Protein AF-A0A956KSM6-F1 (afdb_monomer_lite)

Foldseek 3Di:
DAEDEDQPCPVCVVPDDPPYHYDHQLCPPPQLQVLAAFAFDLPDDPSRRGWDDFPQNRVCVVPPVVPGPGPPVLSSQLSVLSCLQPPDPPPPPCNVVSVVCSVVSVSNPPPDNLCIRLVQEAEDEPVRLQPDPDWDKGHQSFYKYFYDAQDQAWFKKFKFAPFKKWKFFDQPNDTPDIDIDHHHDDGPDGTDIDTGGDDRRTRMIGIGTSDNPPPRIMIMHGHD

pLDDT: mean 93.83, std 5.2, range [66.12, 98.69]

Secondary structure (DSSP, 8-state):
--EEEES-HHHHHHTSPTTPEEEETT-SS-TTGGGSPPPP-TT--TT----PPPTTHHHHHHS-TTS---SSHHHHHHHHHHHHHHTS-TT-TTHHHHHHHHHTSGGGTTS-HHHHHTTT-EEEEHHHHHH-SSPEEE-TT-EEEEPPTT--SPEEEEE-SSEEEEEEEEETTEEEEEEEEEE-S-TTSPPEEEEEPPPTT--EEEEEES--TT-S-EEEEE--

Radius of gyration: 21.34 Å; chains: 1; bounding box: 56×33×59 Å

Sequence (224 aa):
TGVTLFSTLGIHGYYAPPGLHLVDGYALADPLLARLPPIRRVEWKPGHLSRKIPEGYIETLAGDPWQVQIEDPAVAELYRTVALVHLAPIFAPGRAKAILALMSGRAAAAIDPRRYALAELVEIDERRLARRRSSLRFRDAGFELRLTPDSSEPLALALSPGQRYSLRFYVDQDLRERRVLDVPGEVGGPPATVTIPRPADADRLHVMPLTMHGQRSLELARGG

Structure (mmCIF, N/CA/C/O backbone):
data_AF-A0A956KSM6-F1
#
_entry.id   AF-A0A956KSM6-F1
#
loop_
_atom_site.group_PDB
_atom_site.id
_atom_site.type_symbol
_atom_site.label_atom_id
_atom_site.label_alt_id
_atom_site.label_comp_id
_atom_site.label_asym_id
_atom_site.label_entity_id
_atom_site.label_seq_id
_atom_site.pdbx_PDB_ins_code
_atom_site.Cartn_x
_atom_site.Cartn_y
_atom_site.Cartn_z
_atom_site.occupancy
_atom_site.B_iso_or_equiv
_atom_site.auth_seq_id
_atom_site.auth_comp_id
_atom_site.auth_asym_id
_atom_site.auth_atom_id
_atom_site.pdbx_PDB_model_num
ATOM 1 N N . THR A 1 1 ? -13.753 -15.653 19.281 1.00 69.81 1 THR A N 1
ATOM 2 C CA . THR A 1 1 ? -14.916 -15.366 18.406 1.00 69.81 1 THR A CA 1
ATOM 3 C C . THR A 1 1 ? -14.587 -15.778 16.985 1.00 69.81 1 THR A C 1
ATOM 5 O O . THR A 1 1 ? -13.416 -15.748 16.635 1.00 69.81 1 THR A O 1
ATOM 8 N N . GLY A 1 2 ? -15.558 -16.207 16.170 1.00 88.25 2 GLY A N 1
ATOM 9 C CA . GLY A 1 2 ? -15.296 -16.456 14.746 1.00 88.25 2 GLY A CA 1
ATOM 10 C C . GLY A 1 2 ? -15.014 -15.140 14.011 1.00 88.25 2 GLY A C 1
ATOM 11 O O . GLY A 1 2 ? -15.735 -14.166 14.225 1.00 88.25 2 GLY A O 1
ATOM 12 N N . VAL A 1 3 ? -13.982 -15.108 13.166 1.00 92.00 3 VAL A N 1
ATOM 13 C CA . VAL A 1 3 ? -13.637 -13.953 12.320 1.00 92.00 3 VAL A CA 1
ATOM 14 C C . VAL A 1 3 ? -13.536 -14.423 10.878 1.00 92.00 3 VAL A C 1
ATOM 16 O O . VAL A 1 3 ? -12.969 -15.482 10.608 1.00 92.00 3 VAL A O 1
ATOM 19 N N . THR A 1 4 ? -14.085 -13.665 9.932 1.00 90.81 4 THR A N 1
ATOM 20 C CA . THR A 1 4 ? -13.933 -13.982 8.506 1.00 90.81 4 THR A CA 1
ATOM 21 C C . THR A 1 4 ? -13.746 -12.729 7.666 1.00 90.81 4 THR A C 1
ATOM 23 O O . THR A 1 4 ? -14.425 -11.725 7.865 1.00 90.81 4 THR A O 1
ATOM 26 N N . LEU A 1 5 ? -12.820 -12.809 6.709 1.00 90.00 5 LEU A N 1
ATOM 27 C CA . LEU A 1 5 ? -12.558 -11.775 5.715 1.00 90.00 5 LEU A CA 1
ATOM 28 C C . LEU A 1 5 ? -13.529 -11.908 4.537 1.00 90.00 5 LEU A C 1
ATOM 30 O O . LEU A 1 5 ? -13.586 -12.954 3.894 1.00 90.00 5 LEU A O 1
ATOM 34 N N . PHE A 1 6 ? -14.227 -10.823 4.214 1.00 87.94 6 PHE A N 1
ATOM 35 C CA . PHE A 1 6 ? -15.089 -10.714 3.040 1.00 87.94 6 PHE A CA 1
ATOM 36 C C . PHE A 1 6 ? -14.976 -9.320 2.426 1.00 87.94 6 PHE A C 1
ATOM 38 O O . PHE A 1 6 ? -14.794 -8.337 3.132 1.00 87.94 6 PHE A O 1
ATOM 45 N N . SER A 1 7 ? -15.126 -9.211 1.107 1.00 80.06 7 SER A N 1
ATOM 46 C CA . SER A 1 7 ? -15.069 -7.915 0.408 1.00 80.06 7 SER A CA 1
ATOM 47 C C . SER A 1 7 ? -16.436 -7.456 -0.122 1.00 80.06 7 SER A C 1
ATOM 49 O O . SER A 1 7 ? -16.553 -6.387 -0.695 1.00 80.06 7 SER A O 1
ATOM 51 N N . THR A 1 8 ? -17.506 -8.230 0.056 1.00 78.00 8 THR A N 1
ATOM 52 C CA . THR A 1 8 ? -18.863 -7.897 -0.425 1.00 78.00 8 THR A CA 1
ATOM 53 C C . THR A 1 8 ? -19.871 -7.975 0.719 1.00 78.00 8 THR A C 1
ATOM 55 O O . THR A 1 8 ? -20.797 -8.786 0.717 1.00 78.00 8 THR A O 1
ATOM 58 N N . LEU A 1 9 ? -19.687 -7.120 1.729 1.00 83.31 9 LEU A N 1
ATOM 59 C CA . LEU A 1 9 ? -20.412 -7.215 3.000 1.00 83.31 9 LEU A CA 1
ATOM 60 C C . LEU A 1 9 ? -21.939 -7.094 2.915 1.00 83.31 9 LEU A C 1
ATOM 62 O O . LEU A 1 9 ? -22.598 -7.532 3.847 1.00 83.31 9 LEU A O 1
ATOM 66 N N . GLY A 1 10 ? -22.518 -6.548 1.840 1.00 83.75 10 GLY A N 1
ATOM 67 C CA . GLY A 1 10 ? -23.966 -6.320 1.740 1.00 83.75 10 GLY A CA 1
ATOM 68 C C . GLY A 1 10 ? -24.808 -7.569 2.032 1.00 83.75 10 GLY A C 1
ATOM 69 O O . GLY A 1 10 ? -25.442 -7.668 3.079 1.00 83.75 10 GLY A O 1
ATOM 70 N N . ILE A 1 11 ? -24.803 -8.544 1.117 1.00 84.69 11 ILE A N 1
ATOM 71 C CA . ILE A 1 11 ? -25.601 -9.769 1.289 1.00 84.69 11 ILE A CA 1
ATOM 72 C C . ILE A 1 11 ? -24.971 -10.733 2.302 1.00 84.69 11 ILE A C 1
ATOM 74 O O . ILE A 1 11 ? -25.683 -11.385 3.059 1.00 84.69 11 ILE A O 1
ATOM 78 N N . HIS A 1 12 ? -23.638 -10.792 2.364 1.00 84.38 12 HIS A N 1
ATOM 79 C CA . HIS A 1 12 ? -22.938 -11.689 3.284 1.00 84.38 12 HIS A CA 1
ATOM 80 C C . HIS A 1 12 ? -23.130 -11.285 4.746 1.00 84.38 12 HIS A C 1
ATOM 82 O O . HIS A 1 12 ? -23.344 -12.153 5.583 1.00 84.38 12 HIS A O 1
ATOM 88 N N . GLY A 1 13 ? -23.107 -9.986 5.047 1.00 87.31 13 GLY A N 1
ATOM 89 C CA . GLY A 1 13 ? -23.391 -9.464 6.379 1.00 87.31 13 GLY A CA 1
ATOM 90 C C . GLY A 1 13 ? -24.838 -9.683 6.797 1.00 87.31 13 GLY A C 1
ATOM 91 O O . GLY A 1 13 ? -25.084 -10.022 7.948 1.00 87.31 13 GLY A O 1
ATOM 92 N N . TYR A 1 14 ? -25.786 -9.572 5.861 1.00 89.38 14 TYR A N 1
ATOM 93 C CA . TYR A 1 14 ? -27.201 -9.833 6.135 1.00 89.38 14 TYR A CA 1
ATOM 94 C C . TYR A 1 14 ? -27.473 -11.288 6.550 1.00 89.38 14 TYR A C 1
ATOM 96 O O . TYR A 1 14 ? -28.251 -11.527 7.468 1.00 89.38 14 TYR A O 1
ATOM 104 N N . TYR A 1 15 ? -26.820 -12.257 5.899 1.00 91.50 15 TYR A N 1
ATOM 105 C CA . TYR A 1 15 ? -26.976 -13.685 6.208 1.00 91.50 15 TYR A CA 1
ATOM 106 C C . TYR A 1 15 ? -25.960 -14.222 7.227 1.00 91.50 15 TYR A C 1
ATOM 108 O O . TYR A 1 15 ? -25.966 -15.418 7.524 1.00 91.50 15 TYR A O 1
ATOM 116 N N . ALA A 1 16 ? -25.070 -13.379 7.752 1.00 90.62 16 ALA A N 1
ATOM 117 C CA . ALA A 1 16 ? -24.082 -13.814 8.726 1.00 90.62 16 ALA A CA 1
ATOM 118 C C . ALA A 1 16 ? -24.758 -14.199 10.054 1.00 90.62 16 ALA A C 1
ATOM 120 O O . ALA A 1 16 ? -25.671 -13.505 10.511 1.00 90.62 16 ALA A O 1
ATOM 121 N N . PRO A 1 17 ? -24.314 -15.286 10.708 1.00 91.38 17 PRO A N 1
ATOM 122 C CA . PRO A 1 17 ? -24.848 -15.654 12.008 1.00 91.38 17 PRO A CA 1
ATOM 123 C C . PRO A 1 17 ? -24.518 -14.576 13.055 1.00 91.38 17 PRO A C 1
ATOM 125 O O . PRO A 1 17 ? -23.445 -13.961 12.995 1.00 91.38 17 PRO A O 1
ATOM 128 N N . PRO A 1 18 ? -25.395 -14.366 14.055 1.00 90.62 18 PRO A N 1
ATOM 129 C CA . PRO A 1 18 ? -25.121 -13.447 15.151 1.00 90.62 18 PRO A CA 1
ATOM 130 C C . PRO A 1 18 ? -23.780 -13.747 15.832 1.00 90.62 18 PRO A C 1
ATOM 132 O O . PRO A 1 18 ? -23.455 -14.899 16.117 1.00 90.62 18 PRO A O 1
ATOM 135 N N . GLY A 1 19 ? -23.004 -12.699 16.109 1.00 88.25 19 GLY A N 1
ATOM 136 C CA . GLY A 1 19 ? -21.707 -12.808 16.782 1.00 88.25 19 GLY A CA 1
ATOM 137 C C . GLY A 1 19 ? -20.516 -13.145 15.877 1.00 88.25 19 GLY A C 1
ATOM 138 O O . GLY A 1 19 ? -19.389 -13.144 16.372 1.00 88.25 19 GLY A O 1
ATOM 139 N N . LEU A 1 20 ? -20.713 -13.390 14.574 1.00 91.56 20 LEU A N 1
ATOM 140 C CA . LEU A 1 20 ? -19.603 -13.470 13.619 1.00 91.56 20 LEU A CA 1
ATOM 141 C C . LEU A 1 20 ? -19.018 -12.074 13.368 1.00 91.56 20 LEU A C 1
ATOM 143 O O . LEU A 1 20 ? -19.741 -11.153 12.990 1.00 91.56 20 LEU A O 1
ATOM 147 N N . HIS A 1 21 ? -17.703 -11.922 13.535 1.00 92.06 21 HIS A N 1
ATOM 148 C CA . HIS A 1 21 ? -17.008 -10.693 13.163 1.00 92.06 21 HIS A CA 1
ATOM 149 C C . HIS A 1 21 ? -16.602 -10.754 11.687 1.00 92.06 21 HIS A C 1
ATOM 151 O O . HIS A 1 21 ? -15.839 -11.633 11.276 1.00 92.06 21 HIS A O 1
ATOM 157 N N . LEU A 1 22 ? -17.089 -9.806 10.891 1.00 93.25 22 LEU A N 1
ATOM 158 C CA . LEU A 1 22 ? -16.750 -9.693 9.476 1.00 93.25 22 LEU A CA 1
ATOM 159 C C . LEU A 1 22 ? -15.713 -8.595 9.271 1.00 93.25 22 LEU A C 1
ATOM 161 O O . LEU A 1 22 ? -15.954 -7.444 9.620 1.00 93.25 22 LEU A O 1
ATOM 165 N N . VAL A 1 23 ? -14.582 -8.960 8.676 1.00 94.81 23 VAL A N 1
ATOM 166 C CA . VAL A 1 23 ? -13.540 -8.016 8.263 1.00 94.81 23 VAL A CA 1
ATOM 167 C C . VAL A 1 23 ? -13.794 -7.630 6.814 1.00 94.81 23 VAL A C 1
ATOM 169 O O . VAL A 1 23 ? -13.866 -8.505 5.948 1.00 94.81 23 VAL A O 1
ATOM 172 N N . ASP A 1 24 ? -13.929 -6.330 6.552 1.00 93.38 24 ASP A N 1
ATOM 173 C CA . ASP A 1 24 ? -14.176 -5.799 5.211 1.00 93.38 24 ASP A CA 1
ATOM 174 C C . ASP A 1 24 ? -12.871 -5.602 4.432 1.00 93.38 24 ASP A C 1
ATOM 176 O O . ASP A 1 24 ? -12.130 -4.645 4.664 1.00 93.38 24 ASP A O 1
ATOM 180 N N . GLY A 1 25 ? -12.614 -6.446 3.435 1.00 93.06 25 GLY A N 1
ATOM 181 C CA . GLY A 1 25 ? -11.428 -6.321 2.585 1.00 93.06 25 GLY A CA 1
ATOM 182 C C . GLY A 1 25 ? -11.375 -5.035 1.744 1.00 93.06 25 GLY A C 1
ATOM 183 O O . GLY A 1 25 ? -10.280 -4.624 1.347 1.00 93.06 25 GLY A O 1
ATOM 184 N N . TYR A 1 26 ? -12.514 -4.385 1.468 1.00 93.56 26 TYR A N 1
ATOM 185 C CA . TYR A 1 26 ? -12.567 -3.059 0.823 1.00 93.56 26 TYR A CA 1
ATOM 186 C C . TYR A 1 26 ? -12.627 -1.903 1.820 1.00 93.56 26 TYR A C 1
ATOM 188 O O . TYR A 1 26 ? -12.564 -0.741 1.412 1.00 93.56 26 TYR A O 1
ATOM 196 N N . ALA A 1 27 ? -12.677 -2.224 3.112 1.00 94.00 27 ALA A N 1
ATOM 197 C CA . ALA A 1 27 ? -12.611 -1.277 4.207 1.00 94.00 27 ALA A CA 1
ATOM 198 C C . ALA A 1 27 ? -13.700 -0.193 4.185 1.00 94.00 27 ALA A C 1
ATOM 200 O O . ALA A 1 27 ? -13.454 0.950 4.567 1.00 94.00 27 ALA A O 1
ATOM 201 N N . LEU A 1 28 ? -14.908 -0.544 3.740 1.00 91.50 28 LEU A N 1
ATOM 202 C CA . LEU A 1 28 ? -16.078 0.327 3.824 1.00 91.50 28 LEU A CA 1
ATOM 203 C C . LEU A 1 28 ? -16.660 0.312 5.241 1.00 91.50 28 LEU A C 1
ATOM 205 O O . LEU A 1 28 ? -17.067 1.358 5.742 1.00 91.50 28 LEU A O 1
ATOM 209 N N . ALA A 1 29 ? -16.671 -0.857 5.889 1.00 90.81 29 ALA A N 1
ATOM 210 C CA . ALA A 1 29 ? -17.177 -1.031 7.254 1.00 90.81 29 ALA A CA 1
ATOM 211 C C . ALA A 1 29 ? -16.089 -1.340 8.300 1.00 90.81 29 ALA A C 1
ATOM 213 O O . ALA A 1 29 ? -16.406 -1.507 9.476 1.00 90.81 29 ALA A O 1
ATOM 214 N N . ASP A 1 30 ? -14.817 -1.411 7.900 1.00 94.94 30 ASP A N 1
ATOM 215 C CA . ASP A 1 30 ? -13.715 -1.754 8.802 1.00 94.94 30 ASP A CA 1
ATOM 216 C C . ASP A 1 30 ? -12.973 -0.498 9.299 1.00 94.94 30 ASP A C 1
ATOM 218 O O . ASP A 1 30 ? -12.356 0.220 8.502 1.00 94.94 30 ASP A O 1
ATOM 222 N N . PRO A 1 31 ? -12.989 -0.204 10.612 1.00 95.31 31 PRO A N 1
ATOM 223 C CA . PRO A 1 31 ? -12.445 1.042 11.125 1.00 95.31 31 PRO A CA 1
ATOM 224 C C . PRO A 1 31 ? -10.910 1.091 11.125 1.00 95.31 31 PRO A C 1
ATOM 226 O O . PRO A 1 31 ? -10.354 2.191 11.080 1.00 95.31 31 PRO A O 1
ATOM 229 N N . LEU A 1 32 ? -10.197 -0.038 11.164 1.00 97.81 32 LEU A N 1
ATOM 230 C CA . LEU A 1 32 ? -8.738 -0.013 11.043 1.00 97.81 32 LEU A CA 1
ATOM 231 C C . LEU A 1 32 ? -8.347 0.161 9.577 1.00 97.81 32 LEU A C 1
ATOM 233 O O . LEU A 1 32 ? -7.636 1.104 9.224 1.00 97.81 32 LEU A O 1
ATOM 237 N N . LEU A 1 33 ? -8.840 -0.732 8.720 1.00 97.25 33 LEU A N 1
ATOM 238 C CA . LEU A 1 33 ? -8.433 -0.811 7.322 1.00 97.25 33 LEU A CA 1
ATOM 239 C C . LEU A 1 33 ? -8.805 0.460 6.547 1.00 97.25 33 LEU A C 1
ATOM 241 O O . LEU A 1 33 ? -8.047 0.882 5.670 1.00 97.25 33 LEU A O 1
ATOM 245 N N . ALA A 1 34 ? -9.908 1.133 6.905 1.00 95.25 34 ALA A N 1
ATOM 246 C CA . ALA A 1 34 ? -10.348 2.364 6.237 1.00 95.25 34 ALA A CA 1
ATOM 247 C C . ALA A 1 34 ? -9.313 3.494 6.341 1.00 95.25 34 ALA A C 1
ATOM 249 O O . ALA A 1 34 ? -9.302 4.418 5.527 1.00 95.25 34 ALA A O 1
ATOM 250 N N . ARG A 1 35 ? -8.427 3.410 7.338 1.00 96.50 35 ARG A N 1
ATOM 251 C CA . ARG A 1 35 ? -7.376 4.391 7.625 1.00 96.50 35 ARG A CA 1
ATOM 252 C C . ARG A 1 35 ? -6.022 4.011 7.030 1.00 96.50 35 ARG A C 1
ATOM 254 O O . ARG A 1 35 ? -5.094 4.810 7.097 1.00 96.50 35 ARG A O 1
ATOM 261 N N . LEU A 1 36 ? -5.908 2.826 6.428 1.00 97.31 36 LEU A N 1
ATOM 262 C CA . LEU A 1 36 ? -4.728 2.416 5.674 1.00 97.31 36 LEU A CA 1
ATOM 263 C C . LEU A 1 36 ? -4.836 2.874 4.210 1.00 97.31 36 LEU A C 1
ATOM 265 O O . LEU A 1 36 ? -5.949 3.040 3.695 1.00 97.31 36 LEU A O 1
ATOM 269 N N . PRO A 1 37 ? -3.709 3.054 3.504 1.00 96.31 37 PRO A N 1
ATOM 270 C CA . PRO A 1 37 ? -3.722 3.286 2.066 1.00 96.31 37 PRO A CA 1
ATOM 271 C C . PRO A 1 37 ? -4.346 2.110 1.291 1.00 96.31 37 PRO A C 1
ATOM 273 O O . PRO A 1 37 ? -4.089 0.950 1.628 1.00 96.31 37 PRO A O 1
ATOM 276 N N . PRO A 1 38 ? -5.132 2.373 0.230 1.00 96.00 38 PRO A N 1
ATOM 277 C CA . PRO A 1 38 ? -5.568 1.335 -0.698 1.00 96.00 38 PRO A CA 1
ATOM 278 C C . PRO A 1 38 ? -4.383 0.690 -1.404 1.00 96.00 38 PRO A C 1
ATOM 280 O O . PRO A 1 38 ? -3.465 1.395 -1.823 1.00 96.00 38 PRO A O 1
ATOM 283 N N . ILE A 1 39 ? -4.454 -0.625 -1.631 1.00 95.69 39 ILE A N 1
ATOM 284 C CA . ILE A 1 39 ? -3.551 -1.281 -2.580 1.00 95.69 39 ILE A CA 1
ATOM 285 C C . ILE A 1 39 ? -3.768 -0.623 -3.943 1.00 95.69 39 ILE A C 1
ATOM 287 O O . ILE A 1 39 ? -4.905 -0.470 -4.401 1.00 95.69 39 ILE A O 1
ATOM 291 N N . ARG A 1 40 ? -2.675 -0.233 -4.597 1.00 94.69 40 ARG A N 1
ATOM 292 C CA . ARG A 1 40 ? -2.705 0.349 -5.933 1.00 94.69 40 ARG A CA 1
ATOM 293 C C . ARG A 1 40 ? -3.403 -0.608 -6.900 1.00 94.69 40 ARG A C 1
ATOM 295 O O . ARG A 1 40 ? -3.020 -1.766 -7.016 1.00 94.69 40 ARG A O 1
ATOM 302 N N . ARG A 1 41 ? -4.374 -0.080 -7.645 1.00 93.50 41 ARG A N 1
ATOM 303 C CA . ARG A 1 41 ? -5.010 -0.733 -8.794 1.00 93.50 41 ARG A CA 1
ATOM 304 C C . ARG A 1 41 ? -5.027 0.231 -9.967 1.00 93.50 41 ARG A C 1
ATOM 306 O O . ARG A 1 41 ? -5.384 1.395 -9.795 1.00 93.50 41 ARG A O 1
ATOM 313 N N . VAL A 1 42 ? -4.615 -0.238 -11.137 1.00 92.81 42 VAL A N 1
ATOM 314 C CA . VAL A 1 42 ? -4.678 0.522 -12.388 1.00 92.81 42 VAL A CA 1
ATOM 315 C C . VAL A 1 42 ? -6.139 0.719 -12.782 1.00 92.81 42 VAL A C 1
ATOM 317 O O . VAL A 1 42 ? -6.565 1.841 -13.040 1.00 92.81 42 VAL A O 1
ATOM 320 N N . GLU A 1 43 ? -6.925 -0.355 -12.730 1.00 87.31 43 GLU A N 1
ATOM 321 C CA . GLU A 1 43 ? -8.364 -0.354 -13.007 1.00 87.31 43 GLU A CA 1
ATOM 322 C C . GLU A 1 43 ? -9.167 -0.251 -11.697 1.00 87.31 43 GLU A C 1
ATOM 324 O O . GLU A 1 43 ? -9.872 -1.177 -11.290 1.00 87.31 43 GLU A O 1
ATOM 329 N N . TRP A 1 44 ? -9.021 0.870 -10.981 1.00 88.06 44 TRP A N 1
ATOM 330 C CA . TRP A 1 44 ? -9.761 1.094 -9.737 1.00 88.06 44 TRP A CA 1
ATOM 331 C C . TRP A 1 44 ? -11.231 1.438 -10.007 1.00 88.06 44 TRP A C 1
ATOM 333 O O . TRP A 1 44 ? -11.579 2.081 -10.997 1.00 88.06 44 TRP A O 1
ATOM 343 N N . LYS A 1 45 ? -12.105 1.018 -9.089 1.00 83.88 45 LYS A N 1
ATOM 344 C CA . LYS A 1 45 ? -13.533 1.346 -9.101 1.00 83.88 45 LYS A CA 1
ATOM 345 C C . LYS A 1 45 ? -13.910 1.972 -7.761 1.00 83.88 45 LYS A C 1
ATOM 347 O O . LYS A 1 45 ? -13.448 1.473 -6.727 1.00 83.88 45 LYS A O 1
ATOM 352 N N . PRO A 1 46 ? -14.748 3.025 -7.738 1.00 84.88 46 PRO A N 1
ATOM 353 C CA . PRO A 1 46 ? -15.303 3.539 -6.493 1.00 84.88 46 PRO A CA 1
ATOM 354 C C . PRO A 1 46 ? -15.889 2.403 -5.638 1.00 84.88 46 PRO A C 1
ATOM 356 O O . PRO A 1 46 ? -16.525 1.481 -6.153 1.00 84.88 46 PRO A O 1
ATOM 359 N N . GLY A 1 47 ? -15.610 2.432 -4.335 1.00 82.75 47 GLY A N 1
ATOM 360 C CA . GLY A 1 47 ? -16.076 1.421 -3.379 1.00 82.75 47 GLY A CA 1
ATOM 361 C C . GLY A 1 47 ? -15.327 0.078 -3.381 1.00 82.75 47 GLY A C 1
ATOM 362 O O . GLY A 1 47 ? -15.530 -0.699 -2.461 1.00 82.75 47 GLY A O 1
ATOM 363 N N . HIS A 1 48 ? -14.433 -0.197 -4.340 1.00 86.81 48 HIS A N 1
ATOM 364 C CA . HIS A 1 48 ? -13.676 -1.463 -4.421 1.00 86.81 48 HIS A CA 1
ATOM 365 C C . HIS A 1 48 ? -12.183 -1.250 -4.151 1.00 86.81 48 HIS A C 1
ATOM 367 O O . HIS A 1 48 ? -11.305 -1.722 -4.878 1.00 86.81 48 HIS A O 1
ATOM 373 N N . LEU A 1 49 ? -11.884 -0.477 -3.110 1.00 92.25 49 LEU A N 1
ATOM 374 C CA . LEU A 1 49 ? -10.522 -0.100 -2.753 1.00 92.25 49 LEU A CA 1
ATOM 375 C C . LEU A 1 49 ? -9.950 -1.104 -1.746 1.00 92.25 49 LEU A C 1
ATOM 377 O O . LEU A 1 49 ? -9.987 -0.881 -0.539 1.00 92.25 49 LEU A O 1
ATOM 381 N N . SER A 1 50 ? -9.419 -2.224 -2.239 1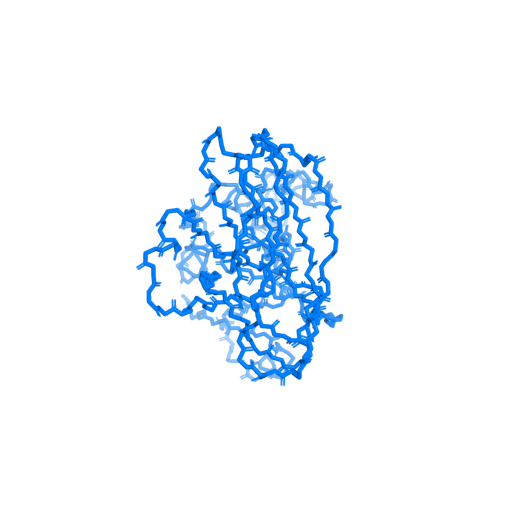.00 93.69 50 SER A N 1
ATOM 382 C CA . SER A 1 50 ? -8.882 -3.287 -1.377 1.00 93.69 50 SER A CA 1
ATOM 383 C C . SER A 1 50 ? -7.754 -2.800 -0.474 1.00 93.69 50 SER A C 1
ATOM 385 O O . SER A 1 50 ? -6.888 -2.039 -0.916 1.00 93.69 50 SER A O 1
ATOM 387 N N . ARG A 1 51 ? -7.725 -3.291 0.765 1.00 95.25 51 ARG A N 1
ATOM 388 C CA . ARG A 1 51 ? -6.635 -3.066 1.718 1.00 95.25 51 ARG A CA 1
ATOM 389 C C . ARG A 1 51 ? -5.787 -4.313 1.886 1.00 95.25 51 ARG A C 1
ATOM 391 O O . ARG A 1 51 ? -6.295 -5.430 1.843 1.00 95.25 51 ARG A O 1
ATOM 398 N N . LYS A 1 52 ? -4.486 -4.112 2.099 1.00 95.94 52 LYS A N 1
ATOM 399 C CA . LYS A 1 52 ? -3.636 -5.172 2.636 1.00 95.94 52 LYS A CA 1
ATOM 400 C C . LYS A 1 52 ? -4.098 -5.417 4.071 1.00 95.94 52 LYS A C 1
ATOM 402 O O . LYS A 1 52 ? -4.142 -4.472 4.855 1.00 95.94 52 LYS A O 1
ATOM 407 N N . ILE A 1 53 ? -4.432 -6.661 4.393 1.00 96.94 53 ILE A N 1
ATOM 408 C CA . ILE A 1 53 ? -4.712 -7.070 5.770 1.00 96.94 53 ILE A CA 1
ATOM 409 C C . ILE A 1 53 ? -3.374 -7.089 6.519 1.00 96.94 53 ILE A C 1
ATOM 411 O O . ILE A 1 53 ? -2.470 -7.800 6.075 1.00 96.94 53 ILE A O 1
ATOM 415 N N . PRO A 1 54 ? -3.203 -6.289 7.587 1.00 97.69 54 PRO A N 1
ATOM 416 C CA . PRO A 1 54 ? -1.981 -6.314 8.379 1.00 97.69 54 PRO A CA 1
ATOM 417 C C . PRO A 1 54 ? -1.769 -7.695 8.999 1.00 97.69 54 PRO A C 1
ATOM 419 O O . PRO A 1 54 ? -2.717 -8.310 9.492 1.00 97.69 54 PRO A O 1
ATOM 422 N N . GLU A 1 55 ? -0.526 -8.160 8.994 1.00 97.88 55 GLU A N 1
ATOM 423 C CA . GLU A 1 55 ? -0.131 -9.384 9.685 1.00 97.88 55 GLU A CA 1
ATOM 424 C C . GLU A 1 55 ? -0.504 -9.286 11.179 1.00 97.88 55 GLU A C 1
ATOM 426 O O . GLU A 1 55 ? -0.251 -8.257 11.811 1.00 97.88 55 GLU A O 1
ATOM 431 N N . GLY A 1 56 ? -1.170 -10.312 11.725 1.00 98.00 56 GLY A N 1
ATOM 432 C CA . GLY A 1 56 ? -1.647 -10.341 13.115 1.00 98.00 56 GLY A CA 1
ATOM 433 C C . GLY A 1 56 ? -3.010 -9.674 13.370 1.00 98.00 56 GLY A C 1
ATOM 434 O O . GLY A 1 56 ? -3.519 -9.706 14.498 1.00 98.00 56 GLY A O 1
ATOM 435 N N . TYR A 1 57 ? -3.627 -9.034 12.365 1.00 97.94 57 TYR A N 1
ATOM 436 C CA . TYR A 1 57 ? -4.904 -8.332 12.554 1.00 97.94 57 TYR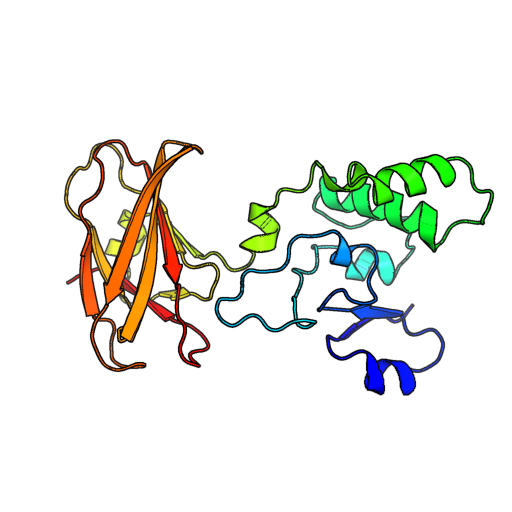 A CA 1
ATOM 437 C C . TYR A 1 57 ? -6.075 -9.285 12.816 1.00 97.94 57 TYR A C 1
ATOM 439 O O . TYR A 1 57 ? -6.868 -9.058 13.732 1.00 97.94 57 TYR A O 1
ATOM 447 N N . ILE A 1 58 ? -6.170 -10.370 12.047 1.00 97.25 58 ILE A N 1
ATOM 448 C CA . ILE A 1 58 ? -7.256 -11.349 12.185 1.00 97.25 58 ILE A CA 1
ATOM 449 C C . ILE A 1 58 ? -7.157 -12.065 13.535 1.00 97.25 58 ILE A C 1
ATOM 451 O O . ILE A 1 58 ? -8.165 -12.247 14.214 1.00 97.25 58 ILE A O 1
ATOM 455 N N . GLU A 1 59 ? -5.941 -12.400 13.958 1.00 97.31 59 GLU A N 1
ATOM 456 C CA . GLU A 1 59 ? -5.626 -13.031 15.238 1.00 97.31 59 GLU A CA 1
ATOM 457 C C . GLU A 1 59 ? -6.014 -12.127 16.414 1.00 97.31 59 GLU A C 1
ATOM 459 O O . GLU A 1 59 ? -6.629 -12.590 17.377 1.00 97.31 59 GLU A O 1
ATOM 464 N N . THR A 1 60 ? -5.730 -10.823 16.303 1.00 97.50 60 THR A N 1
ATOM 465 C CA . THR A 1 60 ? -6.136 -9.811 17.292 1.00 97.50 60 THR A CA 1
ATOM 466 C C . THR A 1 60 ? -7.658 -9.770 17.462 1.00 97.50 60 THR A C 1
ATOM 468 O O . THR A 1 60 ? -8.154 -9.722 18.584 1.00 97.50 60 THR A O 1
ATOM 471 N N . LEU A 1 61 ? -8.416 -9.820 16.362 1.00 96.31 61 LEU A N 1
ATOM 472 C CA . LEU A 1 61 ? -9.883 -9.807 16.407 1.00 96.31 61 LEU A CA 1
ATOM 473 C C . LEU A 1 61 ? -10.487 -11.136 16.884 1.00 96.31 61 LEU A C 1
ATOM 475 O O . LEU A 1 61 ? -11.556 -11.145 17.496 1.00 96.31 61 LEU A O 1
ATOM 479 N N . ALA A 1 62 ? -9.841 -12.261 16.571 1.00 95.75 62 ALA A N 1
ATOM 480 C CA . ALA A 1 62 ? -10.337 -13.591 16.915 1.00 95.75 62 ALA A CA 1
ATOM 481 C C . ALA A 1 62 ? -10.165 -13.914 18.405 1.00 95.75 62 ALA A C 1
ATOM 483 O O . ALA A 1 62 ? -11.005 -14.624 18.979 1.00 95.75 62 ALA A O 1
ATOM 484 N N . GLY A 1 63 ? -9.087 -13.392 18.999 1.00 94.94 63 GLY A N 1
ATOM 485 C CA . GLY A 1 63 ? -8.768 -13.479 20.419 1.00 94.94 63 GLY A CA 1
ATOM 486 C C . GLY A 1 63 ? -9.389 -12.349 21.241 1.00 94.94 63 GLY A C 1
ATOM 487 O O . GLY A 1 63 ? -10.578 -12.054 21.126 1.00 94.94 63 GLY A O 1
ATOM 488 N N . ASP A 1 64 ? -8.573 -11.751 22.108 1.00 94.62 64 ASP A N 1
ATOM 489 C CA . ASP A 1 64 ? -8.917 -10.551 22.867 1.00 94.62 64 ASP A CA 1
ATOM 490 C C . ASP A 1 64 ? -8.505 -9.302 22.063 1.00 94.62 64 ASP A C 1
ATOM 492 O O . ASP A 1 64 ? -7.304 -9.084 21.875 1.00 94.62 64 ASP A O 1
ATOM 496 N N . PRO A 1 65 ? -9.456 -8.448 21.631 1.00 94.12 65 PRO A N 1
ATOM 497 C CA . PRO A 1 65 ? -9.172 -7.227 20.880 1.00 94.12 65 PRO A CA 1
ATOM 498 C C . PRO A 1 65 ? -8.220 -6.246 21.572 1.00 94.12 65 PRO A C 1
ATOM 500 O O . PRO A 1 65 ? -7.738 -5.333 20.907 1.00 94.12 65 PRO A O 1
ATOM 503 N N . TRP A 1 66 ? -7.954 -6.391 22.872 1.00 96.56 66 TRP A N 1
ATOM 504 C CA . TRP A 1 66 ? -6.992 -5.567 23.611 1.00 96.56 66 TRP A CA 1
ATOM 505 C C . TRP A 1 66 ? -5.582 -6.174 23.666 1.00 96.56 66 TRP A C 1
ATOM 507 O O . TRP A 1 66 ? -4.619 -5.460 23.955 1.00 96.56 66 TRP A O 1
ATOM 517 N N . GLN A 1 67 ? -5.433 -7.455 23.323 1.00 97.19 67 GLN A N 1
ATOM 518 C CA . GLN A 1 67 ? -4.153 -8.154 23.195 1.00 97.19 67 GLN A CA 1
ATOM 519 C C . GLN A 1 67 ? -3.692 -8.118 21.735 1.00 97.19 67 GLN A C 1
ATOM 521 O O . GLN A 1 67 ? -3.847 -9.069 20.971 1.00 97.19 67 GLN A O 1
ATOM 526 N N . VAL A 1 68 ? -3.155 -6.963 21.339 1.00 97.94 68 VAL A N 1
ATOM 527 C CA . VAL A 1 68 ? -2.759 -6.679 19.953 1.00 97.94 68 VAL A CA 1
ATOM 528 C C . VAL A 1 68 ? -1.618 -7.589 19.504 1.00 97.94 68 VAL A C 1
ATOM 530 O O . VAL A 1 68 ? -0.527 -7.533 20.066 1.00 97.94 68 VAL A O 1
ATOM 533 N N . GLN A 1 69 ? -1.869 -8.358 18.447 1.00 98.38 69 GLN A N 1
ATOM 534 C CA . GLN A 1 69 ? -0.902 -9.240 17.781 1.00 98.38 69 GLN A CA 1
ATOM 535 C C . GLN A 1 69 ? -0.425 -8.687 16.428 1.00 98.38 69 GLN A C 1
ATOM 537 O O . GLN A 1 69 ? 0.353 -9.336 15.741 1.00 98.38 69 GLN A O 1
ATOM 542 N N . ILE A 1 70 ? -0.888 -7.493 16.037 1.00 98.62 70 ILE A N 1
ATOM 543 C CA . ILE A 1 70 ? -0.483 -6.830 14.791 1.00 98.62 70 ILE A CA 1
ATOM 544 C C . ILE A 1 70 ? 1.027 -6.570 14.796 1.00 98.62 70 ILE A C 1
ATOM 546 O O . ILE A 1 70 ? 1.536 -5.917 15.708 1.00 98.62 70 ILE A O 1
ATOM 550 N N . GLU A 1 71 ? 1.720 -7.040 13.758 1.00 98.31 71 GLU A N 1
ATOM 551 C CA . GLU A 1 71 ? 3.186 -6.988 13.688 1.00 98.31 71 GLU A CA 1
ATOM 552 C C . GLU A 1 71 ? 3.733 -5.587 13.397 1.00 98.31 71 GLU A C 1
ATOM 554 O O . GLU A 1 71 ? 4.756 -5.193 13.953 1.00 98.31 71 GLU A O 1
ATOM 559 N N . ASP A 1 72 ? 3.074 -4.826 12.516 1.00 98.12 72 ASP A N 1
ATOM 560 C CA . ASP A 1 72 ? 3.491 -3.458 12.199 1.00 98.12 72 ASP A CA 1
ATOM 561 C C . ASP A 1 72 ? 3.195 -2.535 13.399 1.00 98.12 72 ASP A C 1
ATOM 563 O O . ASP A 1 72 ? 2.019 -2.317 13.714 1.00 98.12 72 ASP A O 1
ATOM 567 N N . PRO A 1 73 ? 4.214 -1.950 14.063 1.00 98.12 73 PRO A N 1
ATOM 568 C CA . PRO A 1 73 ? 4.002 -1.171 15.282 1.00 98.12 73 PRO A CA 1
ATOM 569 C C . PRO A 1 73 ? 3.147 0.081 15.066 1.00 98.12 73 PRO A C 1
ATOM 571 O O . PRO A 1 73 ? 2.383 0.467 15.954 1.00 98.12 73 PRO A O 1
ATOM 574 N N . ALA A 1 74 ? 3.253 0.711 13.894 1.00 98.25 74 ALA A N 1
ATOM 575 C CA . ALA A 1 74 ? 2.482 1.904 13.576 1.00 98.25 74 ALA A CA 1
ATOM 576 C C . ALA A 1 74 ? 1.002 1.544 13.373 1.00 98.25 74 ALA A C 1
ATOM 578 O O . ALA A 1 74 ? 0.116 2.251 13.860 1.00 98.25 74 ALA A O 1
ATOM 579 N N . VAL A 1 75 ? 0.720 0.403 12.733 1.00 98.56 75 VAL A N 1
ATOM 580 C CA . VAL A 1 75 ? -0.655 -0.109 12.611 1.00 98.56 75 VAL A CA 1
ATOM 581 C C . VAL A 1 75 ? -1.195 -0.620 13.940 1.00 98.56 75 VAL A C 1
ATOM 583 O O . VAL A 1 75 ? -2.361 -0.375 14.241 1.00 98.56 75 VAL A O 1
ATOM 586 N N . ALA A 1 76 ? -0.378 -1.282 14.758 1.00 98.56 76 ALA A N 1
ATOM 587 C CA . ALA A 1 76 ? -0.778 -1.729 16.087 1.00 98.56 76 ALA A CA 1
ATOM 588 C C . ALA A 1 76 ? -1.239 -0.547 16.955 1.00 98.56 76 ALA A C 1
ATOM 590 O O . ALA A 1 76 ? -2.266 -0.629 17.629 1.00 98.56 76 ALA A O 1
ATOM 591 N N . GLU A 1 77 ? -0.530 0.582 16.899 1.00 98.44 77 GLU A N 1
ATOM 592 C CA . GLU A 1 77 ? -0.904 1.788 17.640 1.00 98.44 77 GLU A CA 1
ATOM 593 C C . GLU A 1 77 ? -2.155 2.479 17.080 1.00 98.44 77 GLU A C 1
ATOM 595 O O . GLU A 1 77 ? -3.048 2.894 17.833 1.00 98.44 77 GLU A O 1
ATOM 600 N N . LEU A 1 78 ? -2.278 2.535 15.752 1.00 98.62 78 LEU A N 1
ATOM 601 C CA . LEU A 1 78 ? -3.508 2.975 15.100 1.00 98.62 78 LEU A CA 1
ATOM 602 C C . LEU A 1 78 ? -4.698 2.107 15.535 1.00 98.62 78 LEU A C 1
ATOM 604 O O . LEU A 1 78 ? -5.758 2.637 15.874 1.00 98.62 78 LEU A O 1
ATOM 608 N N . TYR A 1 79 ? -4.519 0.787 15.585 1.00 98.69 79 TYR A N 1
ATOM 609 C CA . TYR A 1 79 ? -5.541 -0.154 16.021 1.00 98.69 79 TYR A CA 1
ATOM 610 C C . TYR A 1 79 ? -5.946 0.067 17.479 1.00 98.69 79 TYR A C 1
ATOM 612 O O . TYR A 1 79 ? -7.141 0.130 17.750 1.00 98.69 79 TYR A O 1
ATOM 620 N N . ARG A 1 80 ? -5.006 0.282 18.410 1.00 98.50 80 ARG A N 1
ATOM 621 C CA . ARG A 1 80 ? -5.352 0.627 19.806 1.00 98.50 80 ARG A CA 1
ATOM 622 C C . ARG A 1 80 ? -6.211 1.885 19.883 1.00 98.50 80 ARG A C 1
ATOM 624 O O . ARG A 1 80 ? -7.205 1.918 20.610 1.00 98.50 80 ARG A O 1
ATOM 631 N N . THR A 1 81 ? -5.871 2.902 19.090 1.00 98.44 81 THR A N 1
ATOM 632 C CA . THR A 1 81 ? -6.661 4.139 18.994 1.00 98.44 81 THR A CA 1
ATOM 633 C C . THR A 1 81 ? -8.067 3.857 18.455 1.00 98.44 81 THR A C 1
ATOM 635 O O . THR A 1 81 ? -9.054 4.357 18.997 1.00 98.44 81 THR A O 1
ATOM 638 N N . VAL A 1 82 ? -8.178 3.030 17.413 1.00 98.12 82 VAL A N 1
ATOM 639 C CA . VAL A 1 82 ? -9.456 2.591 16.838 1.00 98.12 82 VAL A CA 1
ATOM 640 C C . VAL A 1 82 ? -10.284 1.800 17.856 1.00 98.12 82 VAL A C 1
ATOM 642 O O . VAL A 1 82 ? -11.454 2.130 18.058 1.00 98.12 82 VAL A O 1
ATOM 645 N N . ALA A 1 83 ? -9.695 0.818 18.535 1.00 97.62 83 ALA A N 1
ATOM 646 C CA . ALA A 1 83 ? -10.351 -0.020 19.535 1.00 97.62 83 ALA A CA 1
ATOM 647 C C . ALA A 1 83 ? -10.894 0.814 20.705 1.00 97.62 83 ALA A C 1
ATOM 649 O O . ALA A 1 83 ? -12.041 0.634 21.112 1.00 97.62 83 ALA A O 1
ATOM 650 N N . LEU A 1 84 ? -10.139 1.810 21.180 1.00 98.12 84 LEU A N 1
ATOM 651 C CA . LEU A 1 84 ? -10.597 2.733 22.223 1.00 98.12 84 LEU A CA 1
ATOM 652 C C . LEU A 1 84 ? -11.860 3.513 21.817 1.00 98.12 84 LEU A C 1
ATOM 654 O O . LEU A 1 84 ? -12.729 3.771 22.651 1.00 98.12 84 LEU A O 1
ATOM 658 N N . VAL A 1 85 ? -11.994 3.866 20.536 1.00 97.75 85 VAL A N 1
ATOM 659 C CA . VAL A 1 85 ? -13.171 4.581 20.018 1.00 97.75 85 VAL A CA 1
ATOM 660 C C . VAL A 1 85 ? -14.352 3.654 19.737 1.00 97.75 85 VAL A C 1
ATOM 662 O O . VAL A 1 85 ? -15.487 4.082 19.913 1.00 97.75 85 VAL A O 1
ATOM 665 N N . HIS A 1 86 ? -14.129 2.409 19.320 1.00 94.88 86 HIS A N 1
ATOM 666 C CA . HIS A 1 86 ? -15.218 1.540 18.850 1.00 94.88 86 HIS A CA 1
ATOM 667 C C . HIS A 1 86 ? -15.667 0.504 19.886 1.00 94.88 86 HIS A C 1
ATOM 669 O O . HIS A 1 86 ? -16.836 0.136 19.893 1.00 94.88 86 HIS A O 1
ATOM 675 N N . LEU A 1 87 ? -14.771 0.057 20.770 1.00 95.31 87 LEU A N 1
ATOM 676 C CA . LEU A 1 87 ? -15.008 -1.079 21.668 1.00 95.31 87 LEU A CA 1
ATOM 677 C C . LEU A 1 87 ? -15.083 -0.683 23.147 1.00 95.31 87 LEU A C 1
ATOM 679 O O . LEU A 1 87 ? -15.735 -1.368 23.930 1.00 95.31 87 LEU A O 1
ATOM 683 N N . ALA A 1 88 ? -14.430 0.409 23.554 1.00 96.62 88 ALA A N 1
ATOM 684 C CA . ALA A 1 88 ? -14.464 0.840 24.952 1.00 96.62 88 ALA A CA 1
ATOM 685 C C . ALA A 1 88 ? -15.829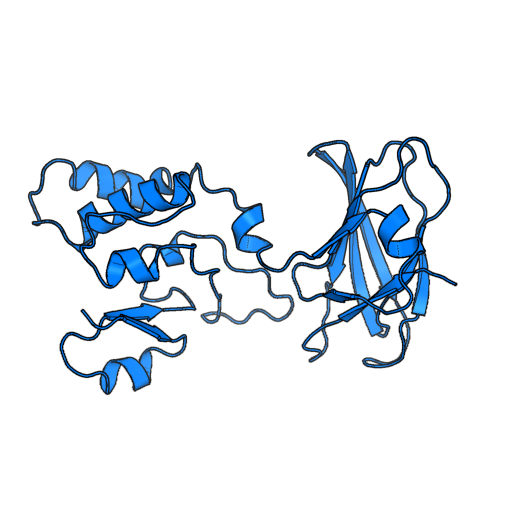 1.451 25.345 1.00 96.62 88 ALA A C 1
ATOM 687 O O . ALA A 1 88 ? -16.591 1.878 24.469 1.00 96.62 88 ALA A O 1
ATOM 688 N N . PRO A 1 89 ? -16.124 1.595 26.652 1.00 97.06 89 PRO A N 1
ATOM 689 C CA . PRO A 1 89 ? -17.247 2.403 27.120 1.00 97.06 89 PRO A CA 1
ATOM 690 C C . PRO A 1 89 ? -17.196 3.846 26.594 1.00 97.06 89 PRO A C 1
ATOM 692 O O . PRO A 1 89 ? -16.124 4.424 26.408 1.00 97.06 89 PRO A O 1
ATOM 695 N N . ILE A 1 90 ? -18.367 4.459 26.415 1.00 95.44 90 ILE A N 1
ATOM 696 C CA . ILE A 1 90 ? -18.526 5.841 25.926 1.00 95.44 90 ILE A CA 1
ATOM 697 C C . ILE A 1 90 ? -17.683 6.860 26.717 1.00 95.44 90 ILE A C 1
ATOM 699 O O . ILE A 1 90 ? -17.094 7.753 26.113 1.00 95.44 90 ILE A O 1
ATOM 703 N N . PHE A 1 91 ? -17.574 6.714 28.039 1.00 96.56 91 PHE A N 1
ATOM 704 C CA . PHE A 1 91 ? -16.810 7.625 28.905 1.00 96.56 91 PHE A CA 1
ATOM 705 C C . PHE A 1 91 ? -15.437 7.077 29.314 1.00 96.56 91 PHE A C 1
ATOM 707 O O . PHE A 1 91 ? -14.862 7.521 30.307 1.00 96.56 91 PHE A O 1
ATOM 714 N N . ALA A 1 92 ? -14.899 6.109 28.567 1.00 97.25 92 ALA A N 1
ATOM 715 C CA . ALA A 1 92 ? -13.568 5.582 28.836 1.00 97.25 92 ALA A CA 1
ATOM 716 C C . ALA A 1 92 ? -12.510 6.709 28.788 1.00 97.25 92 ALA A C 1
ATOM 718 O O . ALA A 1 92 ? -12.511 7.515 27.843 1.00 97.25 92 ALA A O 1
ATOM 719 N N . PRO A 1 93 ? -11.585 6.769 29.765 1.00 97.75 93 PRO A N 1
ATOM 720 C CA . PRO A 1 93 ? -10.482 7.721 29.741 1.00 97.75 93 PRO A CA 1
ATOM 721 C C . PRO A 1 93 ? -9.721 7.669 28.411 1.00 97.75 93 PRO A C 1
ATOM 723 O O . PRO A 1 93 ? -9.454 6.602 27.864 1.00 97.75 93 PRO A O 1
ATOM 726 N N . GLY A 1 94 ? -9.389 8.837 27.860 1.00 97.06 94 GLY A N 1
ATOM 727 C CA . GLY A 1 94 ? -8.657 8.944 26.594 1.00 97.06 94 GLY A CA 1
ATOM 728 C C . GLY A 1 94 ? -9.498 8.793 25.318 1.00 97.06 94 GLY A C 1
ATOM 729 O O . GLY A 1 94 ? -9.001 9.153 24.250 1.00 97.06 94 GLY A O 1
ATOM 730 N N . ARG A 1 95 ? -10.773 8.371 25.386 1.00 98.19 95 ARG A N 1
ATOM 731 C CA . ARG A 1 95 ? -11.623 8.199 24.188 1.00 98.19 95 ARG A CA 1
ATOM 732 C C . ARG A 1 95 ? -11.794 9.491 23.384 1.00 98.19 95 ARG A C 1
ATOM 734 O O . ARG A 1 95 ? -11.646 9.466 22.167 1.00 98.19 95 ARG A O 1
ATOM 741 N N . ALA A 1 96 ? -12.024 10.632 24.040 1.00 97.88 96 ALA A N 1
ATOM 742 C CA . ALA A 1 96 ? -12.141 11.928 23.359 1.00 97.88 96 ALA A CA 1
ATOM 743 C C . ALA A 1 96 ? -10.860 12.301 22.585 1.00 97.88 96 ALA A C 1
ATOM 745 O O . ALA A 1 96 ? -10.919 12.724 21.431 1.00 97.88 96 ALA A O 1
ATOM 746 N N . LYS A 1 97 ? -9.685 12.062 23.185 1.00 98.19 97 LYS A N 1
ATOM 747 C CA . LYS A 1 97 ? -8.383 12.266 22.531 1.00 98.19 97 LYS A CA 1
ATOM 748 C C . LYS A 1 97 ? -8.201 11.325 21.338 1.00 98.19 97 LYS A C 1
ATOM 750 O O . LYS A 1 97 ? -7.678 11.751 20.311 1.00 98.19 97 LYS A O 1
ATOM 755 N N . ALA A 1 98 ? -8.636 10.071 21.461 1.00 98.25 98 ALA A N 1
ATOM 756 C CA . ALA A 1 98 ? -8.585 9.095 20.377 1.00 98.25 98 ALA A CA 1
ATOM 757 C C . ALA A 1 98 ? -9.491 9.496 19.204 1.00 98.25 98 ALA A C 1
ATOM 759 O O . ALA A 1 98 ? -9.031 9.490 18.067 1.00 98.25 98 ALA A O 1
ATOM 760 N N . ILE A 1 99 ? -10.722 9.950 19.470 1.00 98.06 99 ILE A N 1
ATOM 761 C CA . ILE A 1 99 ? -11.631 10.487 18.442 1.00 98.06 99 ILE A CA 1
ATOM 762 C C . ILE A 1 99 ? -10.952 11.629 17.677 1.00 98.06 99 ILE A C 1
ATOM 764 O O . ILE A 1 99 ? -10.856 11.571 16.452 1.00 98.06 99 ILE A O 1
ATOM 768 N N . LEU A 1 100 ? -10.401 12.621 18.386 1.00 98.38 100 LEU A N 1
ATOM 769 C CA . LEU A 1 100 ? -9.695 13.745 17.760 1.00 98.38 100 LEU A CA 1
ATOM 770 C C . LEU A 1 100 ? -8.474 13.292 16.945 1.00 98.38 100 LEU A C 1
ATOM 772 O O . LEU A 1 100 ? -8.231 13.803 15.851 1.00 98.38 100 LEU A O 1
ATOM 776 N N . ALA A 1 101 ? -7.712 12.313 17.438 1.00 98.19 101 ALA A N 1
ATOM 777 C CA . ALA A 1 101 ? -6.564 11.758 16.722 1.00 98.19 101 ALA A CA 1
ATOM 778 C C . ALA A 1 101 ? -6.970 11.016 15.436 1.00 98.19 101 ALA A C 1
ATOM 780 O O . ALA A 1 101 ? -6.253 11.109 14.440 1.00 98.19 101 ALA A O 1
ATOM 781 N N . LEU A 1 102 ? -8.110 10.314 15.434 1.00 97.69 102 LEU A N 1
ATOM 782 C CA . LEU A 1 102 ? -8.638 9.657 14.235 1.00 97.69 102 LEU A CA 1
ATOM 783 C C . LEU A 1 102 ? -9.201 10.675 13.235 1.00 97.69 102 LEU A C 1
ATOM 785 O O . LEU A 1 102 ? -8.944 10.537 12.044 1.00 97.69 102 LEU A O 1
ATOM 789 N N . MET A 1 103 ? -9.939 11.690 13.694 1.00 97.12 103 MET A N 1
ATOM 790 C CA . MET A 1 103 ? -10.539 12.708 12.817 1.00 97.12 103 MET A CA 1
ATOM 791 C C . MET A 1 103 ? -9.497 13.621 12.161 1.00 97.12 103 MET A C 1
ATOM 793 O O . MET A 1 103 ? -9.675 14.034 11.022 1.00 97.12 103 MET A O 1
ATOM 797 N N . SER A 1 104 ? -8.402 13.918 12.863 1.00 97.06 104 SER A N 1
ATOM 798 C CA . SER A 1 104 ? -7.293 14.726 12.329 1.00 97.06 104 SER A CA 1
ATOM 799 C C . SER A 1 104 ? -6.314 13.936 11.454 1.00 97.06 104 SER A C 1
ATOM 801 O O . SER A 1 104 ? -5.375 14.517 10.919 1.00 97.06 104 SER A O 1
ATOM 803 N N . GLY A 1 105 ? -6.461 12.610 11.357 1.00 95.44 105 GLY A N 1
ATOM 804 C CA . GLY A 1 105 ? -5.495 11.733 10.687 1.00 95.44 105 GLY A CA 1
ATOM 805 C C . GLY A 1 105 ? -4.190 11.504 11.464 1.00 95.44 105 GLY A C 1
ATOM 806 O O . GLY A 1 105 ? -3.392 10.655 11.071 1.00 95.44 105 GLY A O 1
ATOM 807 N N . ARG A 1 106 ? -3.978 12.179 12.605 1.00 96.69 106 ARG A N 1
ATOM 808 C CA . ARG A 1 106 ? -2.752 12.071 13.417 1.00 96.69 106 ARG A CA 1
ATOM 809 C C . ARG A 1 106 ? -2.449 10.636 13.851 1.00 96.69 106 ARG A C 1
ATOM 811 O O . ARG A 1 106 ? -1.286 10.261 13.936 1.00 96.69 106 ARG A O 1
ATOM 818 N N . ALA A 1 107 ? -3.482 9.839 14.121 1.00 96.94 107 ALA A N 1
ATOM 819 C CA . ALA A 1 107 ? -3.324 8.441 14.523 1.00 96.94 107 ALA A CA 1
ATOM 820 C C . ALA A 1 107 ? -2.692 7.555 13.432 1.00 96.94 107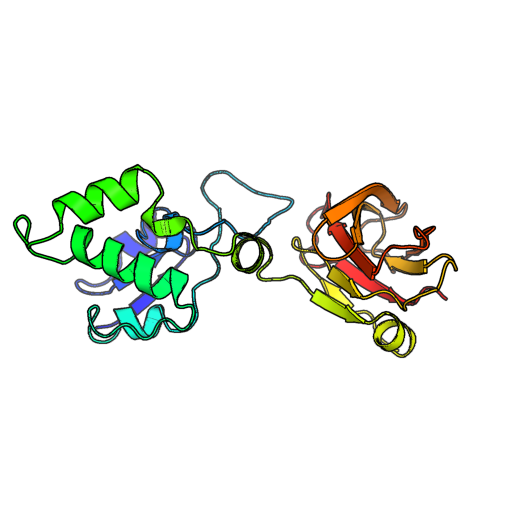 ALA A C 1
ATOM 822 O O . ALA A 1 107 ? -2.083 6.545 13.758 1.00 96.94 107 ALA A O 1
ATOM 823 N N . ALA A 1 108 ? -2.825 7.927 12.156 1.00 96.69 108 ALA A N 1
ATOM 824 C CA . ALA A 1 108 ? -2.270 7.185 11.025 1.00 96.69 108 ALA A CA 1
ATOM 825 C C . ALA A 1 108 ? -0.992 7.832 10.454 1.00 96.69 108 ALA A C 1
ATOM 827 O O . ALA A 1 108 ? -0.462 7.363 9.453 1.00 96.69 108 ALA A O 1
ATOM 828 N N . ALA A 1 109 ? -0.476 8.901 11.072 1.00 96.31 109 ALA A N 1
ATOM 829 C CA . ALA A 1 109 ? 0.633 9.684 10.520 1.00 96.31 109 ALA A CA 1
ATOM 830 C C . ALA A 1 109 ? 1.956 8.905 10.409 1.00 96.31 109 ALA A C 1
ATOM 832 O O . ALA A 1 109 ? 2.788 9.235 9.572 1.00 96.31 109 ALA A O 1
ATOM 833 N N . ALA A 1 110 ? 2.148 7.884 11.249 1.00 97.06 110 ALA A N 1
ATOM 834 C CA . ALA A 1 110 ? 3.341 7.039 11.240 1.00 97.06 110 ALA A CA 1
ATOM 835 C C . ALA A 1 110 ? 3.234 5.835 10.285 1.00 97.06 110 ALA A C 1
ATOM 837 O O . ALA A 1 110 ? 4.193 5.077 10.166 1.00 97.06 110 ALA A O 1
ATOM 838 N N . ILE A 1 111 ? 2.082 5.625 9.634 1.00 97.44 111 ILE A N 1
ATOM 839 C CA . ILE A 1 111 ? 1.911 4.528 8.678 1.00 97.44 111 ILE A CA 1
ATOM 840 C C . ILE A 1 111 ? 2.785 4.797 7.459 1.00 97.44 111 ILE A C 1
ATOM 842 O O . ILE A 1 111 ? 2.653 5.847 6.835 1.00 97.44 111 ILE A O 1
ATOM 846 N N . ASP A 1 112 ? 3.619 3.827 7.079 1.00 95.44 112 ASP A N 1
ATOM 847 C CA . ASP A 1 112 ? 4.340 3.875 5.808 1.00 95.44 112 ASP A CA 1
ATOM 848 C C . ASP A 1 112 ? 3.344 3.687 4.650 1.00 95.44 112 ASP A C 1
ATOM 850 O O . ASP A 1 112 ? 2.849 2.575 4.426 1.00 95.44 112 ASP A O 1
ATOM 854 N N . PRO A 1 113 ? 3.040 4.740 3.869 1.00 94.81 113 PRO A N 1
ATOM 855 C CA . PRO A 1 113 ? 2.051 4.624 2.817 1.00 94.81 113 PRO A CA 1
ATOM 856 C C . PRO A 1 113 ? 2.493 3.665 1.707 1.00 94.81 113 PRO A C 1
ATOM 858 O O . PRO A 1 113 ? 1.649 3.040 1.061 1.00 94.81 113 PRO A O 1
ATOM 861 N N . ARG A 1 114 ? 3.806 3.531 1.481 1.00 93.75 114 ARG A N 1
ATOM 862 C CA . ARG A 1 114 ? 4.375 2.735 0.397 1.00 93.75 114 ARG A CA 1
ATOM 863 C C . ARG A 1 114 ? 4.199 1.246 0.673 1.00 93.75 114 ARG A C 1
ATOM 865 O O . ARG A 1 114 ? 3.719 0.542 -0.213 1.00 93.75 114 ARG A O 1
ATOM 872 N N . ARG A 1 115 ? 4.483 0.790 1.900 1.00 94.44 115 ARG A N 1
ATOM 873 C CA . ARG A 1 115 ? 4.297 -0.610 2.332 1.00 94.44 115 ARG A CA 1
ATOM 874 C C . ARG A 1 115 ? 2.883 -1.136 2.063 1.00 94.44 115 ARG A C 1
ATOM 876 O O . ARG A 1 115 ? 2.719 -2.282 1.649 1.00 94.44 115 ARG A O 1
ATOM 883 N N . TYR A 1 116 ? 1.862 -0.308 2.283 1.00 96.44 116 TYR A N 1
ATOM 884 C CA . TYR A 1 116 ? 0.460 -0.708 2.114 1.00 96.44 116 TYR A CA 1
ATOM 885 C C . TYR A 1 116 ? -0.061 -0.466 0.695 1.00 96.44 116 TYR A C 1
ATOM 887 O O . TYR A 1 116 ? -0.713 -1.343 0.124 1.00 96.44 116 TYR A O 1
ATOM 895 N N . ALA A 1 117 ? 0.256 0.681 0.086 1.00 96.44 117 ALA A N 1
ATOM 896 C CA . ALA A 1 117 ? -0.192 0.982 -1.271 1.00 96.44 117 ALA A CA 1
ATOM 897 C C . ALA A 1 117 ? 0.476 0.089 -2.325 1.00 96.44 117 ALA A C 1
ATOM 899 O O . ALA A 1 117 ? -0.132 -0.230 -3.347 1.00 96.44 117 ALA A O 1
ATOM 900 N N . LEU A 1 118 ? 1.713 -0.339 -2.072 1.00 96.50 118 LEU A N 1
ATOM 901 C CA . LEU A 1 118 ? 2.496 -1.204 -2.949 1.00 96.50 118 LEU A CA 1
ATOM 902 C C . LEU A 1 118 ? 2.687 -2.603 -2.352 1.00 96.50 118 LEU A C 1
ATOM 904 O O . LEU A 1 118 ? 3.704 -3.238 -2.596 1.00 96.50 118 LEU A O 1
ATOM 908 N N . ALA A 1 119 ? 1.698 -3.113 -1.613 1.00 94.56 119 ALA A N 1
ATOM 909 C CA . ALA A 1 119 ? 1.745 -4.431 -0.969 1.00 94.56 119 ALA A CA 1
ATOM 910 C C . ALA A 1 119 ? 2.100 -5.610 -1.905 1.00 94.56 119 ALA A C 1
ATOM 912 O O . ALA A 1 119 ? 2.467 -6.682 -1.436 1.00 94.56 119 ALA A O 1
ATOM 913 N N . GLU A 1 120 ? 1.961 -5.426 -3.221 1.00 94.56 120 GLU A N 1
ATOM 914 C CA . GLU A 1 120 ? 2.229 -6.430 -4.258 1.00 94.56 120 GLU A CA 1
ATOM 915 C C . GLU A 1 120 ? 3.457 -6.092 -5.118 1.00 94.56 120 GLU A C 1
ATOM 917 O O . GLU A 1 120 ? 3.597 -6.612 -6.227 1.00 94.56 120 GLU A O 1
ATOM 922 N N . LEU A 1 121 ? 4.305 -5.170 -4.654 1.00 97.19 121 LEU A N 1
ATOM 923 C CA . LEU A 1 121 ? 5.533 -4.793 -5.340 1.00 97.19 121 LEU A CA 1
ATOM 924 C C . LEU A 1 121 ? 6.472 -5.993 -5.426 1.00 97.19 121 LEU A C 1
ATOM 926 O O . LEU A 1 121 ? 6.747 -6.661 -4.431 1.00 97.19 121 LEU A O 1
ATOM 930 N N . VAL A 1 122 ? 6.992 -6.241 -6.624 1.00 97.50 122 VAL A N 1
ATOM 931 C CA . VAL A 1 122 ? 8.046 -7.234 -6.827 1.00 97.50 122 VAL A CA 1
ATOM 932 C C . VAL A 1 122 ? 9.395 -6.535 -6.772 1.00 97.50 122 VAL A C 1
ATOM 934 O O . VAL A 1 122 ? 9.705 -5.735 -7.646 1.00 97.50 122 VAL A O 1
ATOM 937 N N . GLU A 1 123 ? 10.219 -6.856 -5.785 1.00 97.00 123 GLU A N 1
ATOM 938 C CA . GLU A 1 123 ? 11.586 -6.338 -5.698 1.00 97.00 123 GLU A CA 1
ATOM 939 C C . GLU A 1 123 ? 12.586 -7.338 -6.288 1.00 97.00 123 GLU A C 1
ATOM 941 O O . GLU A 1 123 ? 12.532 -8.543 -6.013 1.00 97.00 123 GLU A O 1
ATOM 946 N N . ILE A 1 124 ? 13.512 -6.852 -7.117 1.00 97.06 124 ILE A N 1
ATOM 947 C CA . ILE A 1 124 ? 14.580 -7.671 -7.690 1.00 97.06 124 ILE A CA 1
ATOM 948 C C . ILE A 1 124 ? 15.849 -6.858 -7.970 1.00 97.06 124 ILE A C 1
ATOM 950 O O . ILE A 1 124 ? 15.794 -5.710 -8.389 1.00 97.06 124 ILE A O 1
ATOM 954 N N . ASP A 1 125 ? 17.016 -7.475 -7.795 1.00 95.62 125 ASP A N 1
ATOM 955 C CA . ASP A 1 125 ? 18.294 -6.904 -8.226 1.00 95.62 125 ASP A CA 1
ATOM 956 C C . ASP A 1 125 ? 18.563 -7.149 -9.716 1.00 95.62 125 ASP A C 1
ATOM 958 O O . ASP A 1 125 ? 18.337 -8.251 -10.227 1.00 95.62 125 ASP A O 1
ATOM 962 N N . GLU A 1 126 ? 19.161 -6.171 -10.397 1.00 93.88 126 GLU A N 1
ATOM 963 C CA . GLU A 1 126 ? 19.536 -6.257 -11.816 1.00 93.88 126 GLU A CA 1
ATOM 964 C C . GLU A 1 126 ? 20.339 -7.525 -12.141 1.00 93.88 126 GLU A C 1
ATOM 966 O O . GLU A 1 126 ? 19.984 -8.297 -13.035 1.00 93.88 126 GLU A O 1
ATOM 971 N N . ARG A 1 127 ? 21.375 -7.816 -11.347 1.00 92.50 127 ARG A N 1
ATOM 972 C CA . ARG A 1 127 ? 22.218 -9.011 -11.526 1.00 92.50 127 ARG A CA 1
ATOM 973 C C . ARG A 1 127 ? 21.435 -10.313 -11.364 1.00 92.50 127 ARG A C 1
ATOM 975 O O . ARG A 1 127 ? 21.758 -11.319 -11.998 1.00 92.50 127 ARG A O 1
ATOM 982 N N . ARG A 1 128 ? 20.415 -10.319 -10.501 1.00 94.25 128 ARG A N 1
ATOM 983 C CA . ARG A 1 128 ? 19.551 -11.484 -10.287 1.00 94.25 128 ARG A CA 1
ATOM 984 C C . ARG A 1 128 ? 18.595 -11.656 -11.459 1.00 94.25 128 ARG A C 1
ATOM 986 O O . ARG A 1 128 ? 18.425 -12.786 -11.913 1.00 94.25 128 ARG A O 1
ATOM 993 N N . LEU A 1 129 ? 18.022 -10.565 -11.970 1.00 94.88 129 LEU A N 1
ATOM 994 C CA . LEU A 1 129 ? 17.176 -10.585 -13.162 1.00 94.88 129 LEU A CA 1
ATOM 995 C C . LEU A 1 129 ? 17.949 -11.109 -14.380 1.00 94.88 129 LEU A C 1
ATOM 997 O O . LEU A 1 129 ? 17.456 -12.000 -15.066 1.00 94.88 129 LEU A O 1
ATOM 1001 N N . ALA A 1 130 ? 19.187 -10.649 -14.583 1.00 91.75 130 ALA A N 1
ATOM 1002 C CA . ALA A 1 130 ? 20.043 -11.077 -15.692 1.00 91.75 130 ALA A CA 1
ATOM 1003 C C . ALA A 1 130 ? 20.308 -12.596 -15.715 1.00 91.75 130 ALA A C 1
ATOM 1005 O O . ALA A 1 130 ? 20.450 -13.193 -16.779 1.00 91.75 130 ALA A O 1
ATOM 1006 N N . ARG A 1 131 ? 20.344 -13.248 -14.545 1.00 93.06 131 ARG A N 1
ATOM 1007 C CA . ARG A 1 131 ? 20.575 -14.700 -14.414 1.00 93.06 131 ARG A CA 1
ATOM 1008 C C . ARG A 1 131 ? 19.299 -15.539 -14.508 1.00 93.06 131 ARG A C 1
ATOM 1010 O O . ARG A 1 131 ? 19.383 -16.768 -14.555 1.00 93.06 131 ARG A O 1
ATOM 1017 N N . ARG A 1 132 ? 18.114 -14.921 -14.489 1.00 93.75 132 ARG A N 1
ATOM 1018 C CA . ARG A 1 132 ? 16.850 -15.661 -14.558 1.00 93.75 132 ARG A CA 1
ATOM 1019 C C . ARG A 1 132 ? 16.597 -16.193 -15.963 1.00 93.75 132 ARG A C 1
ATOM 1021 O O . ARG A 1 132 ? 16.785 -15.503 -16.958 1.00 93.75 132 ARG A O 1
ATOM 1028 N N . ARG A 1 133 ? 16.095 -17.430 -16.014 1.00 89.75 133 ARG A N 1
ATOM 1029 C CA . ARG A 1 133 ? 15.655 -18.097 -17.250 1.00 89.75 133 ARG A CA 1
ATOM 1030 C C . ARG A 1 133 ? 14.168 -17.909 -17.546 1.00 89.75 133 ARG A C 1
ATOM 1032 O O . ARG A 1 133 ? 13.771 -18.045 -18.694 1.00 89.75 133 ARG A O 1
ATOM 1039 N N . SER A 1 134 ? 13.357 -17.620 -16.528 1.00 92.12 134 SER A N 1
ATOM 1040 C CA . SER A 1 134 ? 11.912 -17.428 -16.664 1.00 92.12 134 SER A CA 1
ATOM 1041 C C . SER A 1 134 ? 11.486 -16.017 -16.280 1.00 92.12 134 SER A C 1
ATOM 1043 O O . SER A 1 134 ? 12.104 -15.382 -15.409 1.00 92.12 134 SER A O 1
ATOM 1045 N N . SER A 1 135 ? 10.395 -15.564 -16.900 1.00 93.50 135 SER A N 1
ATOM 1046 C CA . SER A 1 135 ? 9.762 -14.293 -16.574 1.00 93.50 135 SER A CA 1
ATOM 1047 C C . SER A 1 135 ? 9.283 -14.262 -15.119 1.00 93.50 135 SER A C 1
ATOM 1049 O O . SER A 1 135 ? 9.013 -15.282 -14.474 1.00 93.50 135 SER A O 1
ATOM 1051 N N . LEU A 1 136 ? 9.249 -13.055 -14.571 1.00 96.06 136 LEU A N 1
ATOM 1052 C CA . LEU A 1 136 ? 8.603 -12.709 -13.319 1.00 96.06 136 LEU A CA 1
ATOM 1053 C C . LEU A 1 136 ? 7.231 -12.148 -13.628 1.00 96.06 136 LEU A C 1
ATOM 1055 O O . LEU A 1 136 ? 7.094 -11.309 -14.514 1.00 96.06 136 LEU A O 1
ATOM 1059 N N . ARG A 1 137 ? 6.233 -12.575 -12.861 1.00 96.69 137 ARG A N 1
ATOM 1060 C CA . ARG A 1 137 ? 4.907 -11.972 -12.911 1.00 96.69 137 ARG A CA 1
ATOM 1061 C C . ARG A 1 137 ? 4.832 -10.839 -11.900 1.00 96.69 137 ARG A C 1
ATOM 1063 O O . ARG A 1 137 ? 5.263 -11.010 -10.764 1.00 96.69 137 ARG A O 1
ATOM 1070 N N . PHE A 1 138 ? 4.248 -9.720 -12.298 1.00 96.88 138 PHE A N 1
ATOM 1071 C CA . PHE A 1 138 ? 3.949 -8.596 -11.416 1.00 96.88 138 PHE A CA 1
ATOM 1072 C C . PHE A 1 138 ? 2.546 -8.046 -11.703 1.00 96.88 138 PHE A C 1
ATOM 1074 O O . PHE A 1 138 ? 1.953 -8.332 -12.745 1.00 96.88 138 PHE A O 1
ATOM 1081 N N . ARG A 1 139 ? 1.980 -7.298 -10.750 1.00 95.50 139 ARG A N 1
ATOM 1082 C CA . ARG A 1 139 ? 0.634 -6.702 -10.847 1.00 95.50 139 ARG A CA 1
ATOM 1083 C C . ARG A 1 139 ? 0.707 -5.172 -10.840 1.00 95.50 139 ARG A C 1
ATOM 1085 O O . ARG A 1 139 ? 1.721 -4.591 -11.214 1.00 95.50 139 ARG A O 1
ATOM 1092 N N . ASP A 1 140 ? -0.359 -4.508 -10.414 1.00 95.56 140 ASP A N 1
ATOM 1093 C CA . ASP A 1 140 ? -0.535 -3.056 -10.458 1.00 95.56 140 ASP A CA 1
ATOM 1094 C C . ASP A 1 140 ? 0.549 -2.251 -9.719 1.00 95.56 140 ASP A C 1
ATOM 1096 O O . ASP A 1 140 ? 0.863 -1.123 -10.114 1.00 95.56 140 ASP A O 1
ATOM 1100 N N . ALA A 1 141 ? 1.119 -2.820 -8.649 1.00 96.62 141 ALA A N 1
ATOM 1101 C CA . ALA A 1 141 ? 2.224 -2.225 -7.892 1.00 96.62 141 ALA A CA 1
ATOM 1102 C C . ALA A 1 141 ? 3.541 -2.195 -8.684 1.00 96.62 141 ALA A C 1
ATOM 1104 O O . ALA A 1 141 ? 4.449 -1.434 -8.340 1.00 96.62 141 ALA A O 1
ATOM 1105 N N . GLY A 1 142 ? 3.625 -2.967 -9.769 1.00 97.50 142 GLY A N 1
ATOM 1106 C CA . GLY A 1 142 ? 4.800 -3.027 -10.612 1.00 97.50 142 GLY A CA 1
ATOM 1107 C C . GLY A 1 142 ? 5.928 -3.852 -10.007 1.00 97.50 142 GLY A C 1
ATOM 1108 O O . GLY A 1 142 ? 5.715 -4.739 -9.177 1.00 97.50 142 GLY A O 1
ATOM 1109 N N . PHE A 1 143 ? 7.140 -3.526 -10.430 1.00 98.12 143 PHE A N 1
ATOM 1110 C CA . PHE A 1 143 ?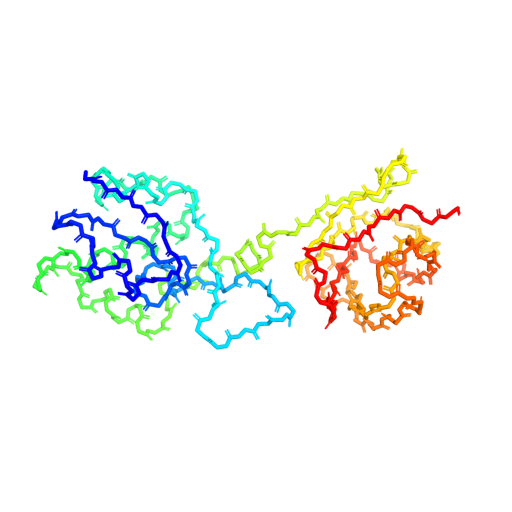 8.360 -4.077 -9.867 1.00 98.12 143 PHE A CA 1
ATOM 1111 C C . PHE A 1 143 ? 9.392 -2.981 -9.644 1.00 98.12 143 PHE A C 1
ATOM 1113 O O . PHE A 1 143 ? 9.429 -1.979 -10.359 1.00 98.12 143 PHE A O 1
ATOM 1120 N N . GLU A 1 144 ? 10.256 -3.199 -8.670 1.00 97.75 144 GLU A N 1
ATOM 1121 C CA . GLU A 1 144 ? 11.392 -2.348 -8.388 1.00 97.75 144 GLU A CA 1
ATOM 1122 C C . GLU A 1 144 ? 12.685 -3.102 -8.673 1.00 97.75 144 GLU A C 1
ATOM 1124 O O . GLU A 1 144 ? 12.923 -4.193 -8.153 1.00 97.75 144 GLU A O 1
ATOM 1129 N N . LEU A 1 145 ? 13.500 -2.511 -9.541 1.00 97.19 145 LEU A N 1
ATOM 1130 C CA . LEU A 1 145 ? 14.809 -3.003 -9.913 1.00 97.19 145 LEU A CA 1
ATOM 1131 C C . LEU A 1 145 ? 15.865 -2.227 -9.129 1.00 97.19 145 LEU A C 1
ATOM 1133 O O . LEU A 1 145 ? 16.003 -1.017 -9.324 1.00 97.19 145 LEU A O 1
ATOM 1137 N N . ARG A 1 146 ? 16.629 -2.914 -8.278 1.00 97.00 146 ARG A N 1
ATOM 1138 C CA . ARG A 1 146 ? 17.857 -2.347 -7.711 1.00 97.00 146 ARG A CA 1
ATOM 1139 C C . ARG A 1 146 ? 18.942 -2.380 -8.779 1.00 97.00 146 ARG A C 1
ATOM 1141 O O . ARG A 1 146 ? 19.281 -3.453 -9.289 1.00 97.00 146 ARG A O 1
ATOM 1148 N N . LEU A 1 147 ? 19.428 -1.202 -9.143 1.00 95.12 147 LEU A N 1
ATOM 1149 C CA . LEU A 1 147 ? 20.385 -1.010 -10.221 1.00 95.12 147 LEU A CA 1
ATOM 1150 C C . LEU A 1 147 ? 21.798 -1.306 -9.726 1.00 95.12 147 LEU A C 1
ATOM 1152 O O . LEU A 1 147 ? 22.130 -1.119 -8.555 1.00 95.12 147 LEU A O 1
ATOM 1156 N N . THR A 1 148 ? 22.634 -1.812 -10.627 1.00 91.75 148 THR A N 1
ATOM 1157 C CA . THR A 1 148 ? 24.059 -1.977 -10.352 1.00 91.75 148 THR A CA 1
ATOM 1158 C C . THR A 1 148 ? 24.692 -0.590 -10.213 1.00 91.75 148 THR A C 1
ATOM 1160 O O . THR A 1 148 ? 24.536 0.210 -11.140 1.00 91.75 148 THR A O 1
ATOM 1163 N N . PRO A 1 149 ? 25.406 -0.308 -9.106 1.00 85.75 149 PRO A N 1
ATOM 1164 C CA . PRO A 1 149 ? 26.091 0.967 -8.919 1.00 85.75 149 PRO A CA 1
ATOM 1165 C C . PRO A 1 149 ? 27.081 1.257 -10.049 1.00 85.75 149 PRO A C 1
ATOM 1167 O O . PRO A 1 149 ? 27.625 0.324 -10.647 1.00 85.75 149 PRO A O 1
ATOM 1170 N N . ASP A 1 150 ? 27.312 2.543 -10.311 1.00 80.31 150 ASP A N 1
ATOM 1171 C CA . ASP A 1 150 ? 28.325 3.061 -11.241 1.00 80.31 150 ASP A CA 1
ATOM 1172 C C . ASP A 1 150 ? 28.212 2.552 -12.692 1.00 80.31 150 ASP A C 1
ATOM 1174 O O . ASP A 1 150 ? 29.160 2.645 -13.474 1.00 80.31 150 ASP A O 1
ATOM 1178 N N . SER A 1 151 ? 27.048 2.021 -13.083 1.00 82.81 151 SER A N 1
ATOM 1179 C CA . SER A 1 151 ? 26.753 1.647 -14.467 1.00 82.81 151 SER A CA 1
ATOM 1180 C C . SER A 1 151 ? 25.874 2.697 -15.135 1.00 82.81 151 SER A C 1
ATOM 1182 O O . SER A 1 151 ? 24.820 3.062 -14.622 1.00 82.81 151 SER A O 1
ATOM 1184 N N . SER A 1 152 ? 26.276 3.140 -16.323 1.00 83.44 152 SER A N 1
ATOM 1185 C CA . SER A 1 152 ? 25.474 4.004 -17.199 1.00 83.44 152 SER A CA 1
ATOM 1186 C C . SER A 1 152 ? 24.911 3.257 -18.413 1.00 83.44 152 SER A C 1
ATOM 1188 O O . SER A 1 152 ? 24.243 3.855 -19.258 1.00 83.44 152 SER A O 1
ATOM 1190 N N . GLU A 1 153 ? 25.148 1.944 -18.509 1.00 89.81 153 GLU A N 1
ATOM 1191 C CA . GLU A 1 153 ? 24.704 1.138 -19.646 1.00 89.81 153 GLU A CA 1
ATOM 1192 C C . GLU A 1 153 ? 23.173 1.070 -19.705 1.00 89.81 153 GLU A C 1
ATOM 1194 O O . GLU A 1 153 ? 22.536 0.811 -18.685 1.00 89.81 153 GLU A O 1
ATOM 1199 N N . PRO A 1 154 ? 22.530 1.253 -20.867 1.00 93.00 154 PRO A N 1
ATOM 1200 C CA . PRO A 1 154 ? 21.080 1.130 -20.966 1.00 93.00 154 PRO A CA 1
ATOM 1201 C C . PRO A 1 154 ? 20.560 -0.221 -20.453 1.00 93.00 154 PRO A C 1
ATOM 1203 O O . PRO A 1 154 ? 21.145 -1.273 -20.699 1.00 93.00 154 PRO A O 1
ATOM 1206 N N . LEU A 1 155 ? 19.423 -0.201 -19.759 1.00 94.00 155 LEU A N 1
ATOM 1207 C CA . LEU A 1 155 ? 18.765 -1.404 -19.258 1.00 94.00 155 LEU A CA 1
ATOM 1208 C C . LEU A 1 155 ? 18.000 -2.085 -20.394 1.00 94.00 155 LEU A C 1
ATOM 1210 O O . LEU A 1 155 ? 17.071 -1.499 -20.949 1.00 94.00 155 LEU A O 1
ATOM 1214 N N . ALA A 1 156 ? 18.347 -3.329 -20.710 1.00 94.69 156 ALA A N 1
ATOM 1215 C CA . ALA A 1 156 ? 17.564 -4.169 -21.609 1.00 94.69 156 ALA A CA 1
ATOM 1216 C C . ALA A 1 156 ? 16.574 -5.010 -20.787 1.00 94.69 156 ALA A C 1
ATOM 1218 O O . ALA A 1 156 ? 16.971 -5.940 -20.082 1.00 94.69 156 ALA A O 1
ATOM 1219 N N . LEU A 1 157 ? 15.282 -4.685 -20.863 1.00 96.50 157 LEU A N 1
ATOM 1220 C CA . LEU A 1 157 ? 14.203 -5.399 -20.169 1.00 96.50 157 LEU A CA 1
ATOM 1221 C C . LEU A 1 157 ? 13.207 -5.940 -21.190 1.00 96.50 157 LEU A C 1
ATOM 1223 O O . LEU A 1 157 ? 12.949 -5.285 -22.187 1.00 96.50 157 LEU A O 1
ATOM 1227 N N . ALA A 1 158 ? 12.603 -7.095 -20.934 1.00 96.75 158 ALA A N 1
ATOM 1228 C CA . ALA A 1 158 ? 11.466 -7.579 -21.709 1.00 96.75 158 ALA A CA 1
ATOM 1229 C C . ALA A 1 158 ? 10.183 -7.432 -20.884 1.00 96.75 158 ALA A C 1
ATOM 1231 O O . ALA A 1 158 ? 10.103 -7.959 -19.773 1.00 96.75 158 ALA A O 1
ATOM 1232 N N . LEU A 1 159 ? 9.203 -6.695 -21.411 1.00 97.31 159 LEU A N 1
ATOM 1233 C CA . LEU A 1 159 ? 7.959 -6.331 -20.723 1.00 97.31 159 LEU A CA 1
ATOM 1234 C C . LEU A 1 159 ? 6.738 -6.762 -21.536 1.00 97.31 159 LEU A C 1
ATOM 1236 O O . LEU A 1 159 ? 6.795 -6.792 -22.764 1.00 97.31 159 LEU A O 1
ATOM 1240 N N . SER A 1 160 ? 5.623 -7.069 -20.870 1.00 96.88 160 SER A N 1
ATOM 1241 C CA . SER A 1 160 ? 4.367 -7.375 -21.569 1.00 96.88 160 SER A CA 1
ATOM 1242 C C . SER A 1 160 ? 3.971 -6.264 -22.562 1.00 96.88 160 SER A C 1
ATOM 1244 O O . SER A 1 160 ? 3.918 -5.093 -22.178 1.00 96.88 160 SER A O 1
ATOM 1246 N N . PRO A 1 161 ? 3.667 -6.613 -23.824 1.00 95.81 161 PRO A N 1
ATOM 1247 C CA . PRO A 1 161 ? 3.293 -5.647 -24.849 1.00 95.81 161 PRO A CA 1
ATOM 1248 C C . PRO A 1 161 ? 1.847 -5.162 -24.705 1.00 95.81 161 PRO A C 1
ATOM 1250 O O . PRO A 1 161 ? 1.045 -5.706 -23.939 1.00 95.81 161 PRO A O 1
ATOM 1253 N N . GLY A 1 162 ? 1.518 -4.116 -25.463 1.00 94.38 162 GLY A N 1
ATOM 1254 C CA . GLY A 1 162 ? 0.200 -3.486 -25.454 1.00 94.38 162 GLY A CA 1
ATOM 1255 C C . GLY A 1 162 ? -0.087 -2.743 -24.151 1.00 94.38 162 GLY A C 1
ATOM 1256 O O . GLY A 1 162 ? -1.246 -2.596 -23.775 1.00 94.38 162 GLY A O 1
ATOM 1257 N N . GLN A 1 163 ? 0.955 -2.325 -23.427 1.00 94.62 163 GLN A N 1
ATOM 1258 C CA . GLN A 1 163 ? 0.840 -1.640 -22.143 1.00 94.62 163 GLN A CA 1
ATOM 1259 C C . GLN A 1 163 ? 1.629 -0.336 -22.131 1.00 94.62 163 GLN A C 1
ATOM 1261 O O . GLN A 1 163 ? 2.609 -0.160 -22.856 1.00 94.62 163 GLN A O 1
ATOM 1266 N N . ARG A 1 164 ? 1.228 0.559 -21.231 1.00 97.06 164 ARG A N 1
ATOM 1267 C CA . ARG A 1 164 ? 1.983 1.757 -20.874 1.00 97.06 164 ARG A CA 1
ATOM 1268 C C . ARG A 1 164 ? 2.545 1.596 -19.477 1.00 97.06 164 ARG A C 1
ATOM 1270 O O . ARG A 1 164 ? 1.825 1.181 -18.569 1.00 97.06 164 ARG A O 1
ATOM 1277 N N . TYR A 1 165 ? 3.793 1.988 -19.281 1.00 98.00 165 TYR A N 1
ATOM 1278 C CA . TYR A 1 165 ? 4.485 1.899 -18.003 1.00 98.00 165 TYR A CA 1
ATOM 1279 C C . TYR A 1 165 ? 4.994 3.268 -17.555 1.00 98.00 165 TYR A C 1
ATOM 1281 O O . TYR A 1 165 ? 5.516 4.044 -18.348 1.00 98.00 165 TYR A O 1
ATOM 1289 N N . SER A 1 166 ? 4.880 3.562 -16.261 1.00 98.00 166 SER A N 1
ATOM 1290 C CA . SER A 1 166 ? 5.633 4.634 -15.612 1.00 98.00 166 SER A CA 1
ATOM 1291 C C . SER A 1 166 ? 6.981 4.069 -15.195 1.00 98.00 166 SER A C 1
ATOM 1293 O O . SER A 1 166 ? 7.029 3.134 -14.401 1.00 98.00 166 SER A O 1
ATOM 1295 N N . LEU A 1 167 ? 8.054 4.689 -15.668 1.00 98.31 167 LEU A N 1
ATOM 1296 C CA . LEU A 1 167 ? 9.418 4.447 -15.212 1.00 98.31 167 LEU A CA 1
ATOM 1297 C C . LEU A 1 167 ? 9.779 5.546 -14.217 1.00 98.31 167 LEU A C 1
ATOM 1299 O O . LEU A 1 167 ? 9.633 6.727 -14.535 1.00 98.31 167 LEU A O 1
ATOM 1303 N N . ARG A 1 168 ? 10.201 5.186 -13.010 1.00 97.94 168 ARG A N 1
ATOM 1304 C CA . ARG A 1 168 ? 10.620 6.143 -11.980 1.00 97.94 168 ARG A CA 1
ATOM 1305 C C . ARG A 1 168 ? 12.006 5.782 -11.484 1.00 97.94 168 ARG A C 1
ATOM 1307 O O . ARG A 1 168 ? 12.181 4.711 -10.912 1.00 97.94 168 ARG A O 1
ATOM 1314 N N . PHE A 1 169 ? 12.958 6.670 -11.715 1.00 97.12 169 PHE A N 1
ATOM 1315 C CA . PHE A 1 169 ? 14.332 6.521 -11.259 1.00 97.12 169 PHE A CA 1
ATOM 1316 C C . PHE A 1 169 ? 14.515 7.245 -9.936 1.00 97.12 169 PHE A C 1
ATOM 1318 O O . PHE A 1 169 ? 14.052 8.378 -9.785 1.00 97.12 169 PHE A O 1
ATOM 1325 N N . TYR A 1 170 ? 15.193 6.591 -9.005 1.00 96.31 170 TYR A N 1
ATOM 1326 C CA . TYR A 1 170 ? 15.474 7.120 -7.681 1.00 96.31 170 TYR A CA 1
ATOM 1327 C C . TYR A 1 170 ? 16.976 7.145 -7.409 1.00 96.31 170 TYR A C 1
ATOM 1329 O O . TYR A 1 170 ? 17.726 6.333 -7.957 1.00 96.31 170 TYR A O 1
ATOM 1337 N N . VAL A 1 171 ? 17.356 8.090 -6.554 1.00 94.94 171 VAL A N 1
ATOM 1338 C CA . VAL A 1 171 ? 18.623 8.116 -5.821 1.00 94.94 171 VAL A CA 1
ATOM 1339 C C . VAL A 1 171 ? 18.238 8.151 -4.347 1.00 94.94 171 VAL A C 1
ATOM 1341 O O . VAL A 1 171 ? 17.478 9.023 -3.926 1.00 94.94 171 VAL A O 1
ATOM 1344 N N . ASP A 1 172 ? 18.660 7.152 -3.589 1.00 91.50 172 ASP A N 1
ATOM 1345 C CA . ASP A 1 172 ? 18.215 6.837 -2.239 1.00 91.50 172 ASP A CA 1
ATOM 1346 C C . ASP A 1 172 ? 16.680 6.744 -2.127 1.00 91.50 172 ASP A C 1
ATOM 1348 O O . ASP A 1 172 ? 16.054 5.726 -2.451 1.00 91.50 172 ASP A O 1
ATOM 1352 N N . GLN A 1 173 ? 16.037 7.802 -1.639 1.00 89.00 173 GLN A N 1
ATOM 1353 C CA . GLN A 1 173 ? 14.580 7.912 -1.507 1.00 89.00 173 GLN A CA 1
ATOM 1354 C C . GLN A 1 173 ? 13.988 8.980 -2.434 1.00 89.00 173 GLN A C 1
ATOM 1356 O O . GLN A 1 173 ? 12.767 9.037 -2.603 1.00 89.00 173 GLN A O 1
ATOM 1361 N N . ASP A 1 174 ? 14.832 9.775 -3.087 1.00 94.06 174 ASP A N 1
ATOM 1362 C CA . ASP A 1 174 ? 14.415 10.915 -3.883 1.00 94.06 174 ASP A CA 1
ATOM 1363 C C . ASP A 1 174 ? 14.129 10.508 -5.326 1.00 94.06 174 ASP A C 1
ATOM 1365 O O . ASP A 1 174 ? 14.908 9.821 -5.990 1.00 94.06 174 ASP A O 1
ATOM 1369 N N . LEU A 1 175 ? 12.968 10.935 -5.829 1.00 95.62 175 LEU A N 1
ATOM 1370 C CA . LEU A 1 175 ? 12.597 10.727 -7.223 1.00 95.62 175 LEU A CA 1
ATOM 1371 C C . LEU A 1 175 ? 13.456 11.636 -8.102 1.00 95.62 175 LEU A C 1
ATOM 1373 O O . LEU A 1 175 ? 13.236 12.846 -8.155 1.00 95.62 175 LEU A O 1
ATOM 1377 N N . ARG A 1 176 ? 14.383 11.037 -8.844 1.00 94.62 176 ARG A N 1
ATOM 1378 C CA . ARG A 1 176 ? 15.264 11.758 -9.760 1.00 94.62 176 ARG A CA 1
ATOM 1379 C C . ARG A 1 176 ? 14.563 12.110 -11.058 1.00 94.62 176 ARG A C 1
ATOM 1381 O O . ARG A 1 176 ? 14.648 13.239 -11.536 1.00 94.62 176 ARG A O 1
ATOM 1388 N N . GLU A 1 177 ? 13.882 11.126 -11.634 1.00 95.50 177 GLU A N 1
ATOM 1389 C CA . GLU A 1 177 ? 13.260 11.264 -12.941 1.00 95.50 177 GLU A CA 1
ATOM 1390 C C . GLU A 1 177 ? 12.047 10.347 -13.086 1.00 95.50 177 GLU A C 1
ATOM 1392 O O . GLU A 1 177 ? 12.019 9.222 -12.583 1.00 95.50 177 GLU A O 1
ATOM 1397 N N . ARG A 1 178 ? 11.037 10.816 -13.824 1.00 97.44 178 ARG A N 1
ATOM 1398 C CA . ARG A 1 178 ? 9.878 10.018 -14.220 1.00 97.44 178 ARG A CA 1
ATOM 1399 C C . ARG A 1 178 ? 9.690 10.075 -15.729 1.00 97.44 178 ARG A C 1
ATOM 1401 O O . ARG A 1 178 ? 9.563 11.158 -16.289 1.00 97.44 178 ARG A O 1
ATOM 1408 N N . ARG A 1 179 ? 9.558 8.906 -16.352 1.00 97.75 179 ARG A N 1
ATOM 1409 C CA . ARG A 1 179 ? 9.241 8.744 -17.775 1.00 97.75 179 ARG A CA 1
ATOM 1410 C C . ARG A 1 179 ? 8.009 7.868 -17.957 1.00 97.75 179 ARG A C 1
ATOM 1412 O O . ARG A 1 179 ? 7.611 7.133 -17.050 1.00 97.75 179 ARG A O 1
ATOM 1419 N N . VAL A 1 180 ? 7.422 7.943 -19.143 1.00 98.06 180 VAL A N 1
ATOM 1420 C CA . VAL A 1 180 ? 6.392 7.011 -19.601 1.00 98.06 180 VAL A CA 1
ATOM 1421 C C . VAL A 1 180 ? 6.967 6.227 -20.770 1.00 98.06 180 VAL A C 1
ATOM 1423 O O . VAL A 1 180 ? 7.645 6.799 -21.619 1.00 98.06 180 VAL A O 1
ATOM 1426 N N . LEU A 1 181 ? 6.733 4.921 -20.767 1.00 97.38 181 LEU A N 1
ATOM 1427 C CA . LEU A 1 181 ? 7.137 4.004 -21.818 1.00 97.38 181 LEU A CA 1
ATOM 1428 C C . LEU A 1 181 ? 5.897 3.304 -22.366 1.00 97.38 181 LEU A C 1
ATOM 1430 O O . LEU A 1 181 ? 5.209 2.599 -21.627 1.00 97.38 181 LEU A O 1
ATOM 1434 N N . ASP A 1 182 ? 5.652 3.468 -23.658 1.00 97.00 182 ASP A N 1
ATOM 1435 C CA . ASP A 1 182 ? 4.676 2.681 -24.400 1.00 97.00 182 ASP A CA 1
ATOM 1436 C C . ASP A 1 182 ? 5.377 1.443 -24.970 1.00 97.00 182 ASP A C 1
ATOM 1438 O O . ASP A 1 182 ? 6.369 1.560 -25.691 1.00 97.00 182 ASP A O 1
ATOM 1442 N N . VAL A 1 183 ? 4.885 0.250 -24.631 1.00 96.00 183 VAL A N 1
ATOM 1443 C CA . VAL A 1 183 ? 5.396 -1.013 -25.177 1.00 96.00 183 VAL A CA 1
ATOM 1444 C C . VAL A 1 183 ? 4.400 -1.492 -26.232 1.00 96.00 183 VAL A C 1
ATOM 1446 O O . VAL A 1 183 ? 3.340 -2.010 -25.867 1.00 96.00 183 VAL A O 1
ATOM 1449 N N . PRO A 1 184 ? 4.680 -1.291 -27.532 1.00 93.50 184 PRO A N 1
ATOM 1450 C CA . PRO A 1 184 ? 3.752 -1.660 -28.591 1.00 93.50 184 PRO A CA 1
ATOM 1451 C C . PRO A 1 184 ? 3.596 -3.181 -28.698 1.00 93.50 184 PRO A C 1
ATOM 1453 O O . PRO A 1 184 ? 4.450 -3.949 -28.258 1.00 93.50 184 PRO A O 1
ATOM 1456 N N . GLY A 1 185 ? 2.495 -3.605 -29.314 1.00 92.25 185 GLY A N 1
ATOM 1457 C CA . GLY A 1 185 ? 2.167 -5.006 -29.570 1.00 92.25 185 GLY A CA 1
ATOM 1458 C C . GLY A 1 185 ? 0.787 -5.386 -29.040 1.00 92.25 185 GLY A C 1
ATOM 1459 O O . GLY A 1 185 ? 0.076 -4.567 -28.456 1.00 92.25 185 GLY A O 1
ATOM 1460 N N . GLU A 1 186 ? 0.393 -6.630 -29.284 1.00 91.44 186 GLU A N 1
ATOM 1461 C CA . GLU A 1 186 ? -0.922 -7.139 -28.898 1.00 91.44 186 GLU A CA 1
ATOM 1462 C C . GLU A 1 186 ? -0.977 -7.473 -27.405 1.00 91.44 186 GLU A C 1
ATOM 1464 O O . GLU A 1 186 ? -0.067 -8.097 -26.856 1.00 91.44 186 GLU A O 1
ATOM 1469 N N . VAL A 1 187 ? -2.068 -7.090 -26.736 1.00 89.38 187 VAL A N 1
ATOM 1470 C CA . VAL A 1 187 ? -2.291 -7.420 -25.322 1.00 89.38 187 VAL A CA 1
ATOM 1471 C C . VAL A 1 187 ? -2.293 -8.941 -25.144 1.00 89.38 187 VAL A C 1
ATOM 1473 O O . VAL A 1 187 ? -3.080 -9.646 -25.767 1.00 89.38 187 VAL A O 1
ATOM 1476 N N . GLY A 1 188 ? -1.434 -9.447 -24.256 1.00 86.12 188 GLY A N 1
ATOM 1477 C CA . GLY A 1 188 ? -1.273 -10.886 -24.015 1.00 86.12 188 GLY A CA 1
ATOM 1478 C C . GLY A 1 188 ? -0.282 -11.586 -24.949 1.00 86.12 188 GLY A C 1
ATOM 1479 O O . GLY A 1 188 ? -0.055 -12.783 -24.781 1.00 86.12 188 GLY A O 1
ATOM 1480 N N . GLY A 1 189 ? 0.339 -10.855 -25.878 1.00 90.88 189 GLY A N 1
ATOM 1481 C CA . GLY A 1 189 ? 1.491 -11.335 -26.635 1.00 90.88 189 GLY A CA 1
ATOM 1482 C C . GLY A 1 189 ? 2.727 -11.585 -25.751 1.00 90.88 189 GLY A C 1
ATOM 1483 O O . GLY A 1 189 ? 2.755 -11.191 -24.578 1.00 90.88 189 GLY A O 1
ATOM 1484 N N . PRO A 1 190 ? 3.770 -12.239 -26.296 1.00 92.44 190 PRO A N 1
ATOM 1485 C CA . PRO A 1 190 ? 5.011 -12.483 -25.566 1.00 92.44 190 PRO A CA 1
ATOM 1486 C C . PRO A 1 190 ? 5.703 -11.161 -25.182 1.00 92.44 190 PRO A C 1
ATOM 1488 O O . PRO A 1 190 ? 5.576 -10.181 -25.919 1.00 92.44 190 PRO A O 1
ATOM 1491 N N . PRO A 1 191 ? 6.459 -11.114 -24.066 1.00 94.38 191 PRO A N 1
ATOM 1492 C CA . PRO A 1 191 ? 7.173 -9.909 -23.650 1.00 94.38 191 PRO A CA 1
ATOM 1493 C C . PRO A 1 191 ? 8.073 -9.341 -24.755 1.00 94.38 191 PRO A C 1
ATOM 1495 O O . PRO A 1 191 ? 8.868 -10.068 -25.351 1.00 94.38 191 PRO A O 1
ATOM 1498 N N . ALA A 1 192 ? 7.969 -8.037 -24.996 1.00 95.00 192 ALA A N 1
ATOM 1499 C CA . ALA A 1 192 ? 8.782 -7.313 -25.962 1.00 95.00 192 ALA A CA 1
ATOM 1500 C C . ALA A 1 192 ? 10.003 -6.695 -25.273 1.00 95.00 192 ALA A C 1
ATOM 1502 O O . ALA A 1 192 ? 9.882 -6.066 -24.217 1.00 95.00 192 ALA A O 1
ATOM 1503 N N . THR A 1 193 ? 11.181 -6.865 -25.875 1.00 96.06 193 THR A N 1
ATOM 1504 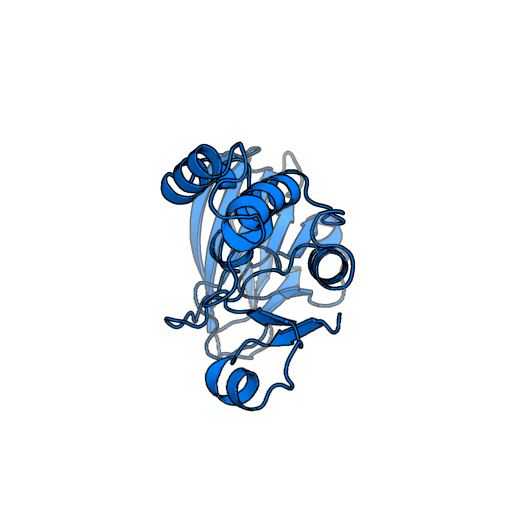C CA . THR A 1 193 ? 12.420 -6.251 -25.386 1.00 96.06 193 THR A CA 1
ATOM 1505 C C . THR A 1 193 ? 12.403 -4.748 -25.639 1.00 96.06 193 THR A C 1
ATOM 1507 O O . THR A 1 193 ? 12.164 -4.292 -26.755 1.00 96.06 193 THR A O 1
ATOM 1510 N N . VAL A 1 194 ? 12.710 -3.987 -24.597 1.00 96.19 194 VAL A N 1
ATOM 1511 C CA . VAL A 1 194 ? 12.856 -2.538 -24.596 1.00 96.19 194 VAL A CA 1
ATOM 1512 C C . VAL A 1 194 ? 14.208 -2.159 -24.009 1.00 96.19 194 VAL A C 1
ATOM 1514 O O . VAL A 1 194 ? 14.685 -2.762 -23.044 1.00 96.19 194 VAL A O 1
ATOM 1517 N N . THR A 1 195 ? 14.817 -1.130 -24.586 1.00 96.19 195 THR A N 1
ATOM 1518 C CA . THR A 1 195 ? 16.053 -0.537 -24.080 1.00 96.19 195 THR A CA 1
ATOM 1519 C C . THR A 1 195 ? 15.718 0.767 -23.378 1.00 96.19 195 THR A C 1
ATOM 1521 O O . THR A 1 195 ? 15.153 1.681 -23.974 1.00 96.19 195 THR A O 1
ATOM 1524 N N . ILE A 1 196 ? 16.060 0.853 -22.099 1.00 95.56 196 ILE A N 1
ATOM 1525 C CA . ILE A 1 196 ? 15.737 1.982 -21.236 1.00 95.56 196 ILE A CA 1
ATOM 1526 C C . ILE A 1 196 ? 17.052 2.664 -20.839 1.00 95.56 196 ILE A C 1
ATOM 1528 O O . ILE A 1 196 ? 17.809 2.102 -20.045 1.00 95.56 196 ILE A O 1
ATOM 1532 N N . PRO A 1 197 ? 17.347 3.875 -21.345 1.00 94.12 197 PRO A N 1
ATOM 1533 C CA . PRO A 1 197 ? 18.493 4.649 -20.874 1.00 94.12 197 PRO A CA 1
ATOM 1534 C C . PRO A 1 197 ? 18.373 4.904 -19.368 1.00 94.12 197 PRO A C 1
ATOM 1536 O O . PRO A 1 197 ? 17.313 5.347 -18.919 1.00 94.12 197 PRO A O 1
ATOM 1539 N N . ARG A 1 198 ? 19.428 4.655 -18.586 1.00 92.25 198 ARG A N 1
ATOM 1540 C CA . ARG A 1 198 ? 19.420 4.933 -17.141 1.00 92.25 198 ARG A CA 1
ATOM 1541 C C . ARG A 1 198 ? 20.219 6.203 -16.818 1.00 92.25 198 ARG A C 1
ATOM 1543 O O . ARG A 1 198 ? 21.262 6.412 -17.435 1.00 92.25 198 ARG A O 1
ATOM 1550 N N . PRO A 1 199 ? 19.762 7.054 -15.882 1.00 91.81 199 PRO A N 1
ATOM 1551 C CA . PRO A 1 199 ? 20.625 8.063 -15.271 1.00 91.81 199 PRO A CA 1
ATOM 1552 C C . PRO A 1 199 ? 21.804 7.382 -14.562 1.00 91.81 199 PRO A C 1
ATOM 1554 O O . PRO A 1 199 ? 21.615 6.334 -13.947 1.00 91.81 199 PRO A O 1
ATOM 1557 N N . ALA A 1 200 ? 23.008 7.950 -14.664 1.00 85.62 200 ALA A N 1
ATOM 1558 C CA . ALA A 1 200 ? 24.232 7.327 -14.145 1.00 85.62 200 ALA A CA 1
ATOM 1559 C C . ALA A 1 200 ? 24.278 7.251 -12.608 1.00 85.62 200 ALA A C 1
ATOM 1561 O O . ALA A 1 200 ? 24.955 6.394 -12.055 1.00 85.62 200 ALA A O 1
ATOM 1562 N N . ASP A 1 201 ? 23.561 8.150 -11.937 1.00 91.19 201 ASP A N 1
ATOM 1563 C CA . ASP A 1 201 ? 23.454 8.266 -10.483 1.00 91.19 201 ASP A CA 1
ATOM 1564 C C . ASP A 1 201 ? 22.302 7.440 -9.889 1.00 91.19 201 ASP A C 1
ATOM 1566 O O . ASP A 1 201 ? 22.208 7.321 -8.671 1.00 91.19 201 ASP A O 1
ATOM 1570 N N . ALA A 1 202 ? 21.416 6.873 -10.717 1.00 93.88 202 ALA A N 1
ATOM 1571 C CA . ALA A 1 202 ? 20.241 6.156 -10.232 1.00 93.88 202 ALA A CA 1
ATOM 1572 C C . ALA A 1 202 ? 20.609 4.798 -9.615 1.00 93.88 202 ALA A C 1
ATOM 1574 O O . ALA A 1 202 ? 21.183 3.935 -10.281 1.00 93.88 202 ALA A O 1
ATOM 1575 N N . ASP A 1 203 ? 20.168 4.558 -8.381 1.00 95.62 203 ASP A N 1
ATOM 1576 C CA . ASP A 1 203 ? 20.322 3.265 -7.699 1.00 95.62 203 ASP A CA 1
ATOM 1577 C C . ASP A 1 203 ? 19.100 2.352 -7.854 1.00 95.62 203 ASP A C 1
ATOM 1579 O O . ASP A 1 203 ? 19.168 1.144 -7.589 1.00 95.62 203 ASP A O 1
ATOM 1583 N N . ARG A 1 204 ? 17.968 2.905 -8.305 1.00 96.50 204 ARG A N 1
ATOM 1584 C CA . ARG A 1 204 ? 16.702 2.177 -8.335 1.00 96.50 204 ARG A CA 1
ATOM 1585 C C . ARG A 1 204 ? 15.781 2.643 -9.448 1.00 96.50 204 ARG A C 1
ATOM 1587 O O . ARG A 1 204 ? 15.609 3.836 -9.691 1.00 96.50 204 ARG A O 1
ATOM 1594 N N . LEU A 1 205 ? 15.140 1.675 -10.097 1.00 97.56 205 LEU A N 1
ATOM 1595 C CA . LEU A 1 205 ? 14.096 1.887 -11.093 1.00 97.56 205 LEU A CA 1
ATOM 1596 C C . LEU A 1 205 ? 12.807 1.201 -10.633 1.00 97.56 205 LEU A C 1
ATOM 1598 O O . LEU A 1 205 ? 12.733 -0.022 -10.578 1.00 97.56 205 LEU A O 1
ATOM 1602 N N . HIS A 1 206 ? 11.762 1.978 -10.367 1.00 98.19 206 HIS A N 1
ATOM 1603 C CA . HIS A 1 206 ? 10.412 1.467 -10.134 1.00 98.19 206 HIS A CA 1
ATOM 1604 C C . HIS A 1 206 ? 9.605 1.553 -11.430 1.00 98.19 206 HIS A C 1
ATOM 1606 O O . HIS A 1 206 ? 9.355 2.643 -11.952 1.00 98.19 206 HIS A O 1
ATOM 1612 N N . VAL A 1 207 ? 9.193 0.399 -11.950 1.00 98.12 207 VAL A N 1
ATOM 1613 C CA . VAL A 1 207 ? 8.364 0.282 -13.151 1.00 98.12 207 VAL A CA 1
ATOM 1614 C C . VAL A 1 207 ? 6.957 -0.112 -12.744 1.00 98.12 207 VAL A C 1
ATOM 1616 O O . VAL A 1 207 ? 6.752 -1.174 -12.165 1.00 98.12 207 VAL A O 1
ATOM 1619 N N . MET A 1 208 ? 5.974 0.721 -13.075 1.00 97.44 208 MET A N 1
ATOM 1620 C CA . MET A 1 208 ? 4.564 0.462 -12.775 1.00 97.44 208 MET A CA 1
ATOM 1621 C C . MET A 1 208 ? 3.721 0.471 -14.041 1.00 97.44 208 MET A C 1
ATOM 1623 O O . MET A 1 208 ? 3.861 1.401 -14.837 1.00 97.44 208 MET A O 1
ATOM 1627 N N . PRO A 1 209 ? 2.781 -0.469 -14.207 1.00 97.31 209 PRO A N 1
ATOM 1628 C CA . PRO A 1 209 ? 1.805 -0.363 -15.277 1.00 97.31 209 PRO A CA 1
ATOM 1629 C C . PRO A 1 209 ? 0.894 0.848 -15.053 1.00 97.31 209 PRO A C 1
ATOM 1631 O O . PRO A 1 209 ? 0.452 1.126 -13.936 1.00 97.31 209 PRO A O 1
ATOM 1634 N N . LEU A 1 210 ? 0.623 1.581 -16.127 1.00 96.50 210 LEU A N 1
ATOM 1635 C CA . LEU A 1 210 ? -0.399 2.626 -16.231 1.00 96.50 210 LEU A CA 1
ATOM 1636 C C . LEU A 1 210 ? -1.659 2.112 -16.935 1.00 96.50 210 LEU A C 1
ATOM 1638 O O . LEU A 1 210 ? -2.703 2.757 -16.871 1.00 96.50 210 LEU A O 1
ATOM 1642 N N . THR A 1 211 ? -1.558 0.963 -17.597 1.00 93.44 211 THR A N 1
ATOM 1643 C CA . THR A 1 211 ? -2.655 0.206 -18.199 1.00 93.44 211 THR A CA 1
ATOM 1644 C C . THR A 1 211 ? -2.474 -1.265 -17.844 1.00 93.44 211 THR A C 1
ATOM 1646 O O . THR A 1 211 ? -1.342 -1.716 -17.670 1.00 93.44 211 THR A O 1
ATOM 1649 N N . MET A 1 212 ? -3.579 -1.999 -17.704 1.00 85.88 212 MET A N 1
ATOM 1650 C CA . MET A 1 212 ? -3.549 -3.457 -17.556 1.00 85.88 212 MET A CA 1
ATOM 1651 C C . MET A 1 212 ? -4.608 -4.177 -18.399 1.00 85.88 212 MET A C 1
ATOM 1653 O O . MET A 1 212 ? -4.688 -5.385 -18.283 1.00 85.88 212 MET A O 1
ATOM 1657 N N . HIS A 1 213 ? -5.364 -3.492 -19.268 1.00 84.25 213 HIS A N 1
ATOM 1658 C CA . HIS A 1 213 ? -6.314 -4.030 -20.265 1.00 84.25 213 HIS A CA 1
ATOM 1659 C C . HIS A 1 213 ? -6.880 -5.445 -19.983 1.00 84.25 213 HIS A C 1
ATOM 1661 O O . HIS A 1 213 ? -6.734 -6.352 -20.803 1.00 84.25 213 HIS A O 1
ATOM 1667 N N . GLY A 1 214 ? -7.499 -5.653 -18.813 1.00 73.81 214 GLY A N 1
ATOM 1668 C CA . GLY A 1 214 ? -8.097 -6.941 -18.414 1.00 73.81 214 GLY A CA 1
ATOM 1669 C C . GLY A 1 214 ? -7.124 -8.083 -18.055 1.00 73.81 214 GLY A C 1
ATOM 1670 O O . GLY A 1 214 ? -7.559 -9.181 -17.700 1.00 73.81 214 GLY A O 1
ATOM 1671 N N . GLN A 1 215 ? -5.813 -7.854 -18.109 1.00 80.25 215 GLN A N 1
ATOM 1672 C CA . GLN A 1 215 ? -4.770 -8.765 -17.638 1.00 80.25 215 GLN A CA 1
ATOM 1673 C C . GLN A 1 215 ? -4.739 -8.798 -16.104 1.00 80.25 215 GLN A C 1
ATOM 1675 O O . GLN A 1 215 ? -4.729 -7.765 -15.440 1.00 80.25 215 GLN A O 1
ATOM 1680 N N . ARG A 1 216 ? -4.640 -9.998 -15.519 1.00 84.31 216 ARG A N 1
ATOM 1681 C CA . ARG A 1 216 ? -4.472 -10.167 -14.059 1.00 84.31 216 ARG A CA 1
ATOM 1682 C C . ARG A 1 216 ? -3.032 -9.954 -13.582 1.00 84.31 216 ARG A C 1
ATOM 1684 O O . ARG A 1 216 ? -2.806 -9.703 -12.401 1.00 84.31 216 ARG A O 1
ATOM 1691 N N . SER A 1 217 ? -2.061 -10.121 -14.474 1.00 93.38 217 SER A N 1
ATOM 1692 C CA . SER A 1 217 ? -0.629 -9.971 -14.208 1.00 93.38 217 SER A CA 1
ATOM 1693 C C . SER A 1 217 ? 0.104 -9.657 -15.504 1.00 93.38 217 SER A C 1
ATOM 1695 O O . SER A 1 217 ? -0.301 -10.166 -16.545 1.00 93.38 217 SER A O 1
ATOM 1697 N N . LEU A 1 218 ? 1.209 -8.930 -15.409 1.00 95.75 218 LEU A N 1
ATOM 1698 C CA . LEU A 1 218 ? 2.148 -8.668 -16.496 1.00 95.75 218 LEU A CA 1
ATOM 1699 C C . LEU A 1 218 ? 3.469 -9.389 -16.231 1.00 95.75 218 LEU A C 1
ATOM 1701 O O . LEU A 1 218 ? 3.698 -9.903 -15.135 1.00 95.75 218 LEU A O 1
ATOM 1705 N N . GLU A 1 219 ? 4.330 -9.431 -17.237 1.00 96.88 219 GLU A N 1
ATOM 1706 C CA . GLU A 1 219 ? 5.583 -10.172 -17.215 1.00 96.88 219 GLU A CA 1
ATOM 1707 C C . GLU A 1 219 ? 6.799 -9.258 -17.379 1.00 96.88 219 GLU A C 1
ATOM 1709 O O . GLU A 1 219 ? 6.782 -8.301 -18.153 1.00 96.88 219 GLU A O 1
ATOM 1714 N N . LEU A 1 220 ? 7.852 -9.581 -16.627 1.00 96.94 220 LEU A N 1
ATOM 1715 C CA . LEU A 1 220 ? 9.190 -9.000 -16.689 1.00 96.94 220 LEU A CA 1
ATOM 1716 C C . LEU A 1 220 ? 10.200 -10.116 -16.962 1.00 96.94 220 LEU A C 1
ATOM 1718 O O . LEU A 1 220 ? 10.260 -11.092 -16.216 1.00 96.94 220 LEU A O 1
ATOM 1722 N N . ALA A 1 221 ? 11.061 -9.947 -17.954 1.00 94.75 221 ALA A N 1
ATOM 1723 C CA . ALA A 1 221 ? 12.243 -10.779 -18.146 1.00 94.75 221 ALA A CA 1
ATOM 1724 C C . ALA A 1 221 ? 13.466 -9.920 -18.496 1.00 94.75 221 ALA A C 1
ATOM 1726 O O . ALA A 1 221 ? 13.357 -8.709 -18.702 1.00 94.75 221 ALA A O 1
ATOM 1727 N N . ARG A 1 222 ? 14.646 -10.546 -18.544 1.00 91.00 222 ARG A N 1
ATOM 1728 C CA . ARG A 1 222 ? 15.833 -9.896 -19.110 1.00 91.00 222 ARG A CA 1
ATOM 1729 C C . ARG A 1 222 ? 15.586 -9.587 -20.590 1.00 91.00 222 ARG A C 1
ATOM 1731 O O . ARG A 1 222 ? 14.978 -10.402 -21.283 1.00 91.00 222 ARG A O 1
ATOM 1738 N N . GLY A 1 223 ? 16.068 -8.442 -21.062 1.00 78.56 223 GLY A N 1
ATOM 1739 C CA . GLY A 1 223 ? 16.236 -8.215 -22.493 1.00 78.56 223 GLY A CA 1
ATOM 1740 C C . GLY A 1 223 ? 17.265 -9.198 -23.053 1.00 78.56 223 GLY A C 1
ATOM 1741 O O . GLY A 1 223 ? 18.160 -9.633 -22.320 1.00 78.56 223 GLY A O 1
ATOM 1742 N N . GLY A 1 224 ? 17.050 -9.611 -24.304 1.00 66.12 224 GLY A N 1
ATOM 1743 C CA . GLY A 1 224 ? 17.884 -10.576 -25.033 1.00 66.12 224 GLY A CA 1
ATOM 1744 C C . GLY A 1 224 ? 19.369 -10.297 -24.912 1.00 66.12 224 GLY A C 1
ATOM 1745 O O . GLY A 1 224 ? 19.742 -9.119 -25.091 1.00 66.12 224 GLY A O 1
#